Protein AF-S2E0H1-F1 (afdb_monomer_lite)

Secondary structure (DSSP, 8-state):
--------HHHHHHHHHHHHHHHHHHHHH-HHHHTTSHHHHHHHHHHHHHHHHHHHHHHHHHHHHHHHHHHHHHHHHHHHHHHHHHHHHGGGS--STTHHHHHHHHHHHHHHHHHHHHHH-HHHHHHHHHHHHHHHHHHHHHHHHHHHHHHHTTPPPHHHHHHHHHHHHHHHHHHHHHHHHHHHHHHHHHHH-

pLDDT: mean 85.18, std 14.43, range [31.84, 98.5]

InterPro domains:
  IPR010123 Poly(R)-hydroxyalkanoic acid synthase, class III, PhaE subunit [PF09712] (59-178)

Foldseek 3Di:
DDDDDPPDVVNVVVVVVVVVVVVVVCVVPPVVCQCVDDLNVLVVVLVVLLVVLVVVLVVLVVQLVVLVVVLVVLVVVLVVVLVVQLVVCLVVQDPDPCSVVSSVVSSCVSSVVSVVCSVPDPVNVVSVVSNVVSVVSSVVSVLSNVCSVCVSVVHHRPVRVVVVVVVVVVVVVVVVVVVVVVVVVVVVVVVVD

Sequence (193 aa):
MESQSSTNPTEYYKHLSLFWTDIIHLMSSKPQALTSLGPMRAFASNAKKISTELIQINESLLEFNKFVTEYYKQLSETWTDAQKKVNLKSPDVPHDVEQMESFKRIWIDIFDNDFTELFDSEKFGENYGKLVSKELELTKHWNNISNVILQSVNLPSKEEIDEVYKEMHSLKKRITKLEIELKKKKEIKTKEE

Structure (mmCIF, N/CA/C/O backbone):
data_AF-S2E0H1-F1
#
_entry.id   AF-S2E0H1-F1
#
loop_
_atom_site.group_PDB
_atom_site.id
_atom_site.type_symbol
_atom_site.label_atom_id
_atom_site.label_alt_id
_atom_site.label_comp_id
_atom_site.label_asym_id
_atom_site.label_entity_id
_atom_site.label_seq_id
_atom_site.pdbx_PDB_ins_code
_atom_site.Cartn_x
_atom_site.Cartn_y
_atom_site.Cartn_z
_atom_site.occupancy
_ato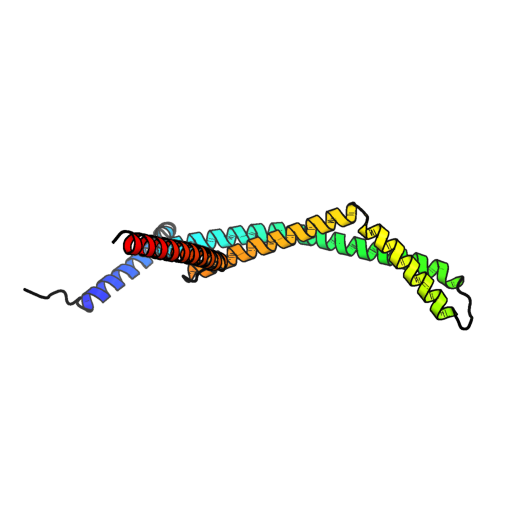m_site.B_iso_or_equiv
_atom_site.auth_seq_id
_atom_site.auth_comp_id
_atom_site.auth_asym_id
_atom_site.auth_atom_id
_atom_site.pdbx_PDB_model_num
ATOM 1 N N . MET A 1 1 ? -51.483 10.976 48.489 1.00 36.94 1 MET A N 1
ATOM 2 C CA . MET A 1 1 ? -50.199 10.498 47.935 1.00 36.94 1 MET A CA 1
ATOM 3 C C . MET A 1 1 ? -49.519 11.703 47.330 1.00 36.94 1 MET A C 1
ATOM 5 O O . MET A 1 1 ? -49.972 12.196 46.307 1.00 36.94 1 MET A O 1
ATOM 9 N N . GLU A 1 2 ? -48.559 12.257 48.063 1.00 31.84 2 GLU A N 1
ATOM 10 C CA . GLU A 1 2 ? -47.854 13.488 47.712 1.00 31.84 2 GLU A CA 1
ATOM 11 C C . GLU A 1 2 ? -46.936 13.262 46.512 1.00 31.84 2 GLU A C 1
ATOM 13 O O . GLU A 1 2 ? -46.077 12.384 46.511 1.00 31.84 2 GLU A O 1
ATOM 18 N N . SER A 1 3 ? -47.137 14.080 45.486 1.00 45.19 3 SER A N 1
ATOM 19 C CA . SER A 1 3 ? -46.212 14.290 44.385 1.00 45.19 3 SER A CA 1
ATOM 20 C C . SER A 1 3 ? -45.283 15.449 44.749 1.00 45.19 3 SER A C 1
ATOM 22 O O . SER A 1 3 ? -45.697 16.603 44.648 1.00 45.19 3 SER A O 1
ATOM 24 N N . GLN A 1 4 ? -44.040 15.183 45.152 1.00 41.66 4 GLN A N 1
ATOM 25 C CA . GLN A 1 4 ? -43.004 16.220 45.197 1.00 41.66 4 GLN A CA 1
ATOM 26 C C . GLN A 1 4 ? -41.617 15.643 44.893 1.00 41.66 4 GLN A C 1
ATOM 28 O O . GLN A 1 4 ? -41.045 14.920 45.698 1.00 41.66 4 GLN A O 1
ATOM 33 N N . SER A 1 5 ? -41.039 16.052 43.766 1.00 41.62 5 SER A N 1
ATOM 34 C CA . SER A 1 5 ? -39.759 16.767 43.802 1.00 41.62 5 SER A CA 1
ATOM 35 C C . SER A 1 5 ? -39.645 17.647 42.555 1.00 41.62 5 SER A C 1
ATOM 37 O O . SER A 1 5 ? -39.099 17.293 41.514 1.00 41.62 5 SER A O 1
ATOM 39 N N . SER A 1 6 ? -40.223 18.843 42.652 1.00 45.31 6 SER A N 1
ATOM 40 C CA . SER A 1 6 ? -39.854 19.954 41.782 1.00 45.31 6 SER A CA 1
ATOM 41 C C . SER A 1 6 ? -38.372 20.245 42.012 1.00 45.31 6 SER A C 1
ATOM 43 O O . SER A 1 6 ? -38.012 20.774 43.064 1.00 45.31 6 SER A O 1
ATOM 45 N N . THR A 1 7 ? -37.501 19.876 41.075 1.00 56.00 7 THR A N 1
ATOM 46 C CA . THR A 1 7 ? -36.086 20.252 41.140 1.00 56.00 7 THR A CA 1
ATOM 47 C C . THR A 1 7 ? -36.028 21.773 41.043 1.00 56.00 7 THR A C 1
ATOM 49 O O . THR A 1 7 ? -36.332 22.347 39.997 1.00 56.00 7 THR A O 1
ATOM 52 N N . ASN A 1 8 ? -35.749 22.440 42.162 1.00 70.44 8 ASN A N 1
ATOM 53 C CA . ASN A 1 8 ? -35.708 23.893 42.225 1.00 70.44 8 ASN A CA 1
ATOM 54 C C . ASN A 1 8 ? -34.623 24.367 41.238 1.00 70.44 8 ASN A C 1
ATOM 56 O O . ASN A 1 8 ? -33.474 23.944 41.375 1.00 70.44 8 ASN A O 1
ATOM 60 N N . PRO A 1 9 ? -34.933 25.214 40.237 1.00 66.75 9 PRO A N 1
ATOM 61 C CA . PRO A 1 9 ? -33.955 25.655 39.240 1.00 66.75 9 PRO A CA 1
ATOM 62 C C . PRO A 1 9 ? -32.682 26.216 39.884 1.00 66.75 9 PRO A C 1
ATOM 64 O O . PRO A 1 9 ? -31.573 25.976 39.417 1.00 66.75 9 PRO A O 1
ATOM 67 N N . THR A 1 10 ? -32.836 26.886 41.025 1.00 75.88 10 THR A N 1
ATOM 68 C CA . THR A 1 10 ? -31.746 27.424 41.848 1.00 75.88 10 THR A CA 1
ATOM 69 C C . THR A 1 10 ? -30.799 26.335 42.363 1.00 75.88 10 THR A C 1
ATOM 71 O O . THR A 1 10 ? -29.589 26.532 42.429 1.00 75.88 10 THR A O 1
ATOM 74 N N . GLU A 1 11 ? -31.338 25.170 42.709 1.00 76.19 11 GLU A N 1
ATOM 75 C CA . GLU A 1 11 ? -30.596 24.016 43.215 1.00 76.19 11 GLU A CA 1
ATOM 76 C C . GLU A 1 11 ? -29.831 23.314 42.084 1.00 76.19 11 GLU A C 1
ATOM 78 O O . GLU A 1 11 ? -28.664 22.965 42.254 1.00 76.19 11 GLU A O 1
ATOM 83 N N . TYR A 1 12 ? -30.426 23.237 40.888 1.00 72.62 12 TYR A N 1
ATOM 84 C CA . TYR A 1 12 ? -29.747 22.794 39.667 1.00 72.62 12 TYR A CA 1
ATOM 85 C C . TYR A 1 12 ? -28.561 23.703 39.303 1.00 72.62 12 TYR A C 1
ATOM 87 O O . TYR A 1 12 ? -27.449 23.214 39.099 1.00 72.62 12 TYR A O 1
ATOM 95 N N . TYR A 1 13 ? -28.755 25.028 39.292 1.00 74.31 13 TYR A N 1
ATOM 96 C CA . TYR A 1 13 ? -27.672 25.979 39.009 1.00 74.31 13 TYR A CA 1
ATOM 97 C C . TYR A 1 13 ? -26.571 25.952 40.071 1.00 74.31 13 TYR A C 1
ATOM 99 O O . TYR A 1 13 ? -25.397 26.090 39.733 1.00 74.31 13 TYR A O 1
ATOM 107 N N . LYS A 1 14 ? -26.928 25.725 41.340 1.00 81.19 14 LYS A N 1
ATOM 108 C CA . LYS A 1 14 ? -25.961 25.553 42.429 1.00 81.19 14 LYS A CA 1
ATOM 109 C C . LYS A 1 14 ? -25.140 24.273 42.263 1.00 81.19 14 LYS A C 1
ATOM 111 O O . LYS A 1 14 ? -23.928 24.304 42.441 1.00 81.19 14 LYS A O 1
ATOM 116 N N . HIS A 1 15 ? -25.764 23.160 41.886 1.00 76.75 15 HIS A N 1
ATOM 117 C CA . HIS A 1 15 ? -25.039 21.923 41.593 1.00 76.75 15 HIS A CA 1
ATOM 118 C C . HIS A 1 15 ? -24.118 22.063 40.379 1.00 76.75 15 HIS A C 1
ATOM 120 O O . HIS A 1 15 ? -22.973 21.619 40.427 1.00 76.75 15 HIS A O 1
ATOM 126 N N . LEU A 1 16 ? -24.588 22.716 39.316 1.00 68.06 16 LEU A N 1
ATOM 127 C CA . LEU A 1 16 ? -23.794 22.962 38.117 1.00 68.06 16 LEU A CA 1
ATOM 128 C C . LEU A 1 16 ? -22.601 23.886 38.408 1.00 68.06 16 LEU A C 1
ATOM 130 O O . LEU A 1 16 ? -21.497 23.623 37.936 1.00 68.06 16 LEU A O 1
ATOM 134 N N . SER A 1 17 ? -22.790 24.940 39.209 1.00 74.19 17 SER A N 1
ATOM 135 C CA . SER A 1 17 ? -21.704 25.857 39.571 1.00 74.19 17 SER A CA 1
ATOM 136 C C . SER A 1 17 ? -20.665 25.199 40.475 1.00 74.19 17 SER A C 1
ATOM 138 O O . SER A 1 17 ? -19.470 25.395 40.254 1.00 74.19 17 SER A O 1
ATOM 140 N N . LEU A 1 18 ? -21.092 24.375 41.437 1.00 80.88 18 LEU A N 1
ATOM 141 C CA . LEU A 1 18 ? -20.190 23.580 42.274 1.00 80.88 18 LEU A CA 1
ATOM 142 C C . LEU A 1 18 ? -19.393 22.586 41.429 1.00 80.88 18 LEU A C 1
ATOM 144 O O . LEU A 1 18 ? -18.173 22.553 41.530 1.00 80.88 18 LEU A O 1
ATOM 148 N N . PHE A 1 19 ? -20.051 21.876 40.510 1.00 79.44 19 PHE A N 1
ATOM 149 C CA . PHE A 1 19 ? -19.387 20.970 39.575 1.00 79.44 19 PHE A CA 1
ATOM 150 C C . PHE A 1 19 ? -18.298 21.676 38.747 1.00 79.44 19 PHE A C 1
ATOM 152 O O . PHE A 1 19 ? -17.167 21.198 38.681 1.00 79.44 19 PHE A O 1
ATOM 159 N N . TRP A 1 20 ? -18.596 22.834 38.147 1.00 65.56 20 TRP A N 1
ATOM 160 C CA . TRP A 1 20 ? -17.601 23.586 37.370 1.00 65.56 20 TRP A CA 1
ATOM 161 C C . TRP A 1 20 ? -16.487 24.176 38.238 1.00 65.56 20 TRP A C 1
ATOM 163 O O . TRP A 1 20 ? -15.333 24.204 37.812 1.00 65.56 20 TRP A O 1
ATOM 173 N N . THR A 1 21 ? -16.805 24.604 39.461 1.00 78.38 21 THR A N 1
ATOM 174 C CA . THR A 1 21 ? -15.812 25.106 40.422 1.00 78.38 21 THR A CA 1
ATOM 175 C C . THR A 1 21 ? -14.850 23.995 40.836 1.00 78.38 21 THR A C 1
ATOM 177 O O . THR A 1 21 ? -13.638 24.203 40.814 1.00 78.38 21 THR A O 1
ATOM 180 N N . ASP A 1 22 ? -15.362 22.796 41.116 1.00 73.81 22 ASP A N 1
ATOM 181 C CA . ASP A 1 22 ? -14.556 21.621 41.446 1.00 73.81 22 ASP A CA 1
ATOM 182 C C . ASP A 1 22 ? -13.685 21.187 40.260 1.00 73.81 22 ASP A C 1
ATOM 184 O O . ASP A 1 22 ? -12.515 20.862 40.446 1.00 73.81 22 ASP A O 1
ATOM 188 N N . ILE A 1 23 ? -14.201 21.253 39.026 1.00 70.75 23 ILE A N 1
ATOM 189 C CA . ILE A 1 23 ? -13.423 21.003 37.801 1.00 70.75 23 ILE A CA 1
ATOM 190 C C . ILE A 1 23 ? -12.276 22.015 37.654 1.00 70.75 23 ILE A C 1
ATOM 192 O O . ILE A 1 23 ? -11.144 21.612 37.384 1.00 70.75 23 ILE A O 1
ATOM 196 N N . ILE A 1 24 ? -12.530 23.313 37.858 1.00 69.12 24 ILE A N 1
ATOM 197 C CA . ILE A 1 24 ? -11.500 24.366 37.791 1.00 69.12 24 ILE A CA 1
ATOM 198 C C . ILE A 1 24 ? -10.451 24.169 38.890 1.00 69.12 24 ILE A C 1
ATOM 200 O O . ILE A 1 24 ? -9.249 24.264 38.630 1.00 69.12 24 ILE A O 1
ATOM 204 N N . HIS A 1 25 ? -10.889 23.839 40.105 1.00 70.81 25 HIS A N 1
ATOM 205 C CA . HIS A 1 25 ? -9.993 23.542 41.215 1.00 70.81 25 HIS A CA 1
ATOM 206 C C . HIS A 1 25 ? -9.156 22.284 40.937 1.00 70.81 25 HIS A C 1
ATOM 208 O O . HIS A 1 25 ? -7.965 22.243 41.247 1.00 70.81 25 HIS A O 1
ATOM 214 N N . LEU A 1 26 ? -9.732 21.254 40.315 1.00 66.00 26 LEU A N 1
ATOM 215 C CA . LEU A 1 26 ? -9.014 20.040 39.927 1.00 66.00 26 LEU A CA 1
ATOM 216 C C . LEU A 1 26 ? -8.002 20.318 38.800 1.00 66.00 26 LEU A C 1
ATOM 218 O O . LEU A 1 26 ? -6.890 19.792 38.855 1.00 66.00 26 LEU A O 1
ATOM 222 N N . MET A 1 27 ? -8.339 21.196 37.843 1.00 60.38 27 MET A N 1
ATOM 223 C CA . MET A 1 27 ? -7.430 21.678 36.786 1.00 60.38 27 MET A CA 1
ATOM 224 C C . MET A 1 27 ? -6.223 22.426 37.346 1.00 60.38 27 MET A C 1
ATOM 226 O O . MET A 1 27 ? -5.115 22.213 36.859 1.00 60.38 27 MET A O 1
ATOM 230 N N . SER A 1 28 ? -6.406 23.258 38.375 1.00 66.44 28 SER A N 1
ATOM 231 C CA . SER A 1 28 ? -5.300 24.029 38.956 1.00 66.44 28 SER A CA 1
ATOM 232 C C . SER A 1 28 ? -4.452 23.236 39.956 1.00 66.44 28 SER A C 1
ATOM 234 O O . SER A 1 28 ? -3.253 23.482 40.061 1.00 66.44 28 SER A O 1
ATOM 236 N N . SER 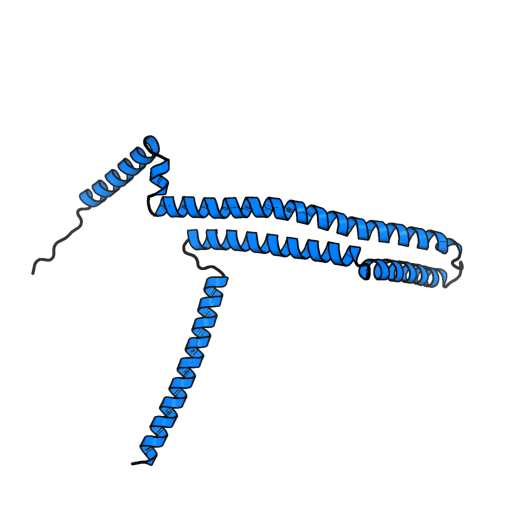A 1 29 ? -5.049 22.286 40.686 1.00 69.12 29 SER A N 1
ATOM 237 C CA . SER A 1 29 ? -4.388 21.638 41.831 1.00 69.12 29 SER A CA 1
ATOM 238 C C . SER A 1 29 ? -3.868 20.227 41.560 1.00 69.12 29 SER A C 1
ATOM 240 O O . SER A 1 29 ? -2.834 19.847 42.110 1.00 69.12 29 SER A O 1
ATOM 242 N N . LYS A 1 30 ? -4.564 19.428 40.739 1.00 64.12 30 LYS A N 1
ATOM 243 C CA . LYS A 1 30 ? -4.196 18.036 40.424 1.00 64.12 30 LYS A CA 1
ATOM 244 C C . LYS A 1 30 ? -4.599 17.684 38.989 1.00 64.12 30 LYS A C 1
ATOM 246 O O . LYS A 1 30 ? -5.497 16.859 38.793 1.00 64.12 30 LYS A O 1
ATOM 251 N N . PRO A 1 31 ? -3.924 18.248 37.974 1.00 61.16 31 PRO A N 1
ATOM 252 C CA . PRO A 1 31 ? -4.276 18.024 36.575 1.00 61.16 31 PRO A CA 1
ATOM 253 C C . PRO A 1 31 ? -4.283 16.536 36.175 1.00 61.16 31 PRO A C 1
ATOM 255 O O . PRO A 1 31 ? -5.074 16.132 35.326 1.00 61.16 31 PRO A O 1
ATOM 258 N N . GLN A 1 32 ? -3.493 15.679 36.837 1.00 61.50 32 GLN A N 1
ATOM 259 C CA . GLN A 1 32 ? -3.524 14.228 36.607 1.00 61.50 32 GLN A CA 1
ATOM 260 C C . GLN A 1 32 ? -4.827 13.563 37.094 1.00 61.50 32 GLN A C 1
ATOM 262 O O . GLN A 1 32 ? -5.265 12.579 36.500 1.00 61.50 32 GLN A O 1
ATOM 267 N N . ALA A 1 33 ? -5.484 14.092 38.132 1.00 61.88 33 ALA A N 1
ATOM 268 C CA . ALA A 1 33 ? -6.720 13.533 38.683 1.00 61.88 33 ALA A CA 1
ATOM 269 C C . ALA A 1 33 ? -7.942 13.772 37.777 1.00 61.88 33 ALA A C 1
ATOM 271 O O . ALA A 1 33 ? -8.902 13.008 37.845 1.00 61.88 33 ALA A O 1
ATOM 272 N N . LEU A 1 34 ? -7.904 14.753 36.868 1.00 55.50 34 LEU A N 1
ATOM 273 C CA . LEU A 1 34 ? -8.958 14.955 35.861 1.00 55.50 34 LEU A CA 1
ATOM 274 C C . LEU A 1 34 ? -9.117 13.755 34.935 1.00 55.50 34 LEU A C 1
ATOM 276 O O . LEU A 1 34 ? -10.236 13.408 34.577 1.00 55.50 34 LEU A O 1
ATOM 280 N N . THR A 1 35 ? -8.023 13.058 34.621 1.00 55.28 35 THR A N 1
ATOM 281 C CA . THR A 1 35 ? -8.060 11.829 33.810 1.00 55.28 35 THR A CA 1
ATOM 282 C C . THR A 1 35 ? -8.800 10.671 34.493 1.00 55.28 35 THR A C 1
ATOM 284 O O . THR A 1 35 ? -9.030 9.642 33.864 1.00 55.28 35 THR A O 1
ATOM 287 N N . SER A 1 36 ? -9.197 10.819 35.764 1.00 59.28 36 SER A N 1
ATOM 288 C CA . SER A 1 36 ? -9.993 9.831 36.501 1.00 59.28 36 SER A CA 1
ATOM 289 C C . SER A 1 36 ? -11.512 10.051 36.407 1.00 59.28 36 SER A C 1
ATOM 291 O O . SER A 1 36 ? -12.267 9.132 36.721 1.00 59.28 36 SER A O 1
ATOM 293 N N . LEU A 1 37 ? -11.970 11.215 35.921 1.00 60.53 37 LEU A N 1
ATOM 294 C CA . LEU A 1 37 ? -13.390 11.542 35.729 1.00 60.53 37 LEU A CA 1
ATOM 295 C C . LEU A 1 37 ? -13.893 11.029 34.372 1.00 60.53 37 LEU A C 1
ATOM 297 O O . LEU A 1 37 ? -13.212 11.207 33.369 1.00 60.53 37 LEU A O 1
ATOM 301 N N . GLY A 1 38 ? -15.092 10.435 34.318 1.00 69.38 38 GLY A N 1
ATOM 302 C CA . GLY A 1 38 ? -15.609 9.667 33.167 1.00 69.38 38 GLY A CA 1
ATOM 303 C C . GLY A 1 38 ? -15.311 10.246 31.768 1.00 69.38 38 GLY A C 1
ATOM 304 O O . GLY A 1 38 ? -14.591 9.599 31.005 1.00 69.38 38 GLY A O 1
ATOM 305 N N . PRO A 1 39 ? -15.783 11.462 31.429 1.00 70.12 39 PRO A N 1
ATOM 306 C CA . PRO A 1 39 ? -15.537 12.067 30.114 1.00 70.12 39 PRO A CA 1
ATOM 307 C C . PRO A 1 39 ? -14.055 12.360 29.832 1.00 70.12 39 PRO A C 1
ATOM 309 O O . PRO A 1 39 ? -13.555 12.083 28.744 1.00 70.12 39 PRO A O 1
ATOM 312 N N . MET A 1 40 ? -13.324 12.865 30.828 1.00 70.56 40 MET A N 1
ATOM 313 C CA . MET A 1 40 ? -11.900 13.193 30.698 1.00 70.56 40 MET A CA 1
ATOM 314 C C . MET A 1 40 ? -11.017 11.940 30.626 1.00 70.56 40 MET A C 1
ATOM 316 O O . MET A 1 40 ? -10.012 11.926 29.918 1.00 70.56 40 MET A O 1
ATOM 320 N N . ARG A 1 41 ? -11.419 10.853 31.294 1.00 74.69 41 ARG A N 1
ATOM 321 C CA . ARG A 1 41 ? -10.803 9.526 31.192 1.00 74.69 41 ARG A CA 1
ATOM 322 C C . ARG A 1 41 ? -10.969 8.942 29.794 1.00 74.69 41 ARG A C 1
ATOM 324 O O . ARG A 1 41 ? -10.000 8.430 29.234 1.00 74.69 41 ARG A O 1
ATOM 331 N N . ALA A 1 42 ? -12.177 9.023 29.233 1.00 74.38 42 ALA A N 1
ATOM 332 C CA . ALA A 1 42 ? -12.460 8.566 27.874 1.00 74.38 42 ALA A CA 1
ATOM 333 C C . ALA A 1 42 ? -11.652 9.369 26.843 1.00 74.38 42 ALA A C 1
ATOM 335 O O . ALA A 1 42 ? -10.976 8.777 26.002 1.00 74.38 42 ALA A O 1
ATOM 336 N N . PHE A 1 43 ? -11.629 10.699 26.974 1.00 74.50 43 PHE A N 1
ATOM 337 C CA . PHE A 1 43 ? -10.811 11.574 26.134 1.00 74.50 43 PHE A CA 1
ATOM 338 C C . PHE A 1 43 ? -9.320 11.214 26.203 1.00 74.50 43 PHE A C 1
ATOM 340 O O . PHE A 1 43 ? -8.701 10.961 25.171 1.00 74.50 43 PHE A O 1
ATOM 347 N N . ALA A 1 44 ? -8.749 11.110 27.409 1.00 74.94 44 ALA A N 1
ATOM 348 C CA . ALA A 1 44 ? -7.340 10.761 27.592 1.00 74.94 44 ALA A CA 1
ATOM 349 C C . ALA A 1 44 ? -7.005 9.369 27.030 1.00 74.94 44 ALA A C 1
ATOM 351 O O . ALA A 1 44 ? -5.964 9.180 26.398 1.00 74.94 44 ALA A O 1
ATOM 352 N N . SER A 1 45 ? -7.896 8.389 27.217 1.00 83.62 45 SER A N 1
ATOM 353 C CA . SER A 1 45 ? -7.711 7.048 26.664 1.00 83.62 45 SER A CA 1
ATOM 354 C C . SER A 1 45 ? -7.746 7.046 25.135 1.00 83.62 45 SER A C 1
ATOM 356 O O . SER A 1 45 ? -6.912 6.378 24.525 1.00 83.62 45 SER A O 1
ATOM 358 N N . ASN A 1 46 ? -8.677 7.774 24.517 1.00 83.50 46 ASN A N 1
ATOM 359 C CA . ASN A 1 46 ? -8.793 7.867 23.062 1.00 83.50 46 ASN A CA 1
ATOM 360 C C . ASN A 1 46 ? -7.605 8.616 22.454 1.00 83.50 46 ASN A C 1
ATOM 362 O O . ASN A 1 46 ? -7.013 8.134 21.492 1.00 83.50 46 ASN A O 1
ATOM 366 N N . ALA A 1 47 ? -7.181 9.723 23.069 1.00 80.06 47 ALA A N 1
ATOM 367 C CA . ALA A 1 47 ? -5.986 10.457 22.662 1.00 80.06 47 ALA A CA 1
ATOM 368 C C . ALA A 1 47 ? -4.730 9.571 22.707 1.00 80.06 47 ALA A C 1
ATOM 370 O O . ALA A 1 47 ? -3.942 9.565 21.762 1.00 80.06 47 ALA A O 1
ATOM 371 N N . LYS A 1 48 ? -4.570 8.751 23.758 1.00 85.50 48 LYS A N 1
ATOM 372 C CA . LYS A 1 48 ? -3.467 7.783 23.851 1.00 85.50 48 LYS A CA 1
ATOM 373 C C . LYS A 1 48 ? -3.518 6.732 22.737 1.00 85.50 48 LYS A C 1
ATOM 375 O O . LYS A 1 48 ? -2.476 6.421 22.161 1.00 85.50 48 LYS A O 1
ATOM 380 N N . LYS A 1 49 ? -4.701 6.182 22.435 1.00 89.75 49 LYS A N 1
ATOM 381 C CA . LYS A 1 49 ? -4.882 5.212 21.339 1.00 89.75 49 LYS A CA 1
ATOM 382 C C . LYS A 1 49 ? -4.493 5.831 19.997 1.00 89.75 49 LYS A C 1
ATOM 384 O O . LYS A 1 49 ? -3.621 5.293 19.330 1.00 89.75 49 LYS A O 1
ATOM 389 N N . ILE A 1 50 ? -5.051 6.998 19.665 1.00 85.69 50 ILE A N 1
ATOM 390 C CA . ILE A 1 50 ? -4.730 7.726 18.428 1.00 85.69 50 ILE A CA 1
ATOM 391 C C . ILE A 1 50 ? -3.233 8.030 18.351 1.00 85.69 50 ILE A C 1
ATOM 393 O O . ILE A 1 50 ? -2.615 7.789 17.324 1.00 85.69 50 ILE A O 1
ATOM 397 N N . SER A 1 51 ? -2.621 8.508 19.437 1.00 84.62 51 SER A N 1
ATOM 398 C CA . SER A 1 51 ? -1.185 8.801 19.449 1.00 84.62 51 SER A CA 1
ATOM 399 C C . SER A 1 51 ? -0.338 7.553 19.200 1.00 84.62 51 SER A C 1
ATOM 401 O O . SER A 1 51 ? 0.668 7.640 18.505 1.00 84.62 51 SER A O 1
ATOM 403 N N . THR A 1 52 ? -0.747 6.404 19.738 1.00 92.56 52 THR A N 1
ATOM 404 C CA . THR A 1 52 ? -0.049 5.129 19.530 1.00 92.56 52 THR A CA 1
ATOM 405 C C . THR A 1 52 ? -0.166 4.681 18.073 1.00 92.56 52 THR A C 1
ATOM 407 O O . THR A 1 52 ? 0.840 4.330 17.467 1.00 92.56 52 THR A O 1
ATOM 410 N N . GLU A 1 53 ? -1.364 4.766 17.488 1.00 93.12 53 GLU A N 1
ATOM 411 C CA . GLU A 1 53 ? -1.589 4.488 16.063 1.00 93.12 53 GLU A CA 1
ATOM 412 C C . GLU A 1 53 ? -0.770 5.432 15.167 1.00 93.12 53 GLU A C 1
ATOM 414 O O . GLU A 1 53 ? -0.148 4.986 14.212 1.00 93.12 53 GLU A O 1
ATOM 419 N N . LEU A 1 54 ? -0.673 6.724 15.502 1.00 86.81 54 LEU A N 1
ATOM 420 C CA . LEU A 1 54 ? 0.150 7.685 14.754 1.00 86.81 54 LEU A CA 1
ATOM 421 C C . LEU A 1 54 ? 1.649 7.362 14.809 1.00 86.81 54 LEU A C 1
ATOM 423 O O . LEU A 1 54 ? 2.355 7.572 13.823 1.00 86.81 54 LEU A O 1
ATOM 427 N N . ILE A 1 55 ? 2.153 6.860 15.939 1.00 89.69 55 ILE A N 1
ATOM 428 C CA . ILE A 1 55 ? 3.546 6.399 16.043 1.00 89.69 55 ILE A CA 1
ATOM 429 C C . ILE A 1 55 ? 3.763 5.202 15.108 1.00 89.69 55 ILE A C 1
ATOM 431 O O . ILE A 1 55 ? 4.695 5.218 14.307 1.00 89.69 55 ILE A O 1
ATOM 435 N N . GLN A 1 56 ? 2.861 4.218 15.142 1.00 92.50 56 GLN A N 1
ATOM 436 C CA . GLN A 1 56 ? 2.928 3.031 14.281 1.00 92.50 56 GLN A CA 1
ATOM 437 C C . GLN A 1 56 ? 2.792 3.370 12.786 1.00 92.50 56 GLN A C 1
ATOM 439 O O . GLN A 1 56 ? 3.489 2.793 11.950 1.00 92.50 56 GLN A O 1
ATOM 444 N N . ILE A 1 57 ? 1.955 4.354 12.438 1.00 93.56 57 ILE A N 1
ATOM 445 C CA . ILE A 1 57 ? 1.845 4.880 11.070 1.00 93.56 57 ILE A CA 1
ATOM 446 C C . ILE A 1 57 ? 3.173 5.473 10.616 1.00 93.56 57 ILE A C 1
ATOM 448 O O . ILE A 1 57 ? 3.589 5.202 9.497 1.00 93.56 57 ILE A O 1
ATOM 452 N N . ASN A 1 58 ? 3.851 6.262 11.454 1.00 88.88 58 ASN A N 1
ATOM 453 C CA . ASN A 1 58 ? 5.145 6.834 11.081 1.00 88.88 58 ASN A CA 1
ATOM 454 C C . ASN A 1 58 ? 6.188 5.742 10.805 1.00 88.88 58 ASN A C 1
ATOM 456 O O . ASN A 1 58 ? 6.883 5.814 9.794 1.00 88.88 58 ASN A O 1
ATOM 460 N N . GLU A 1 59 ? 6.269 4.719 11.658 1.00 89.06 59 GLU A N 1
ATOM 461 C CA . GLU A 1 59 ? 7.164 3.570 11.452 1.00 89.06 59 GLU A CA 1
ATOM 462 C C . GLU A 1 59 ? 6.840 2.837 10.140 1.00 89.06 59 GLU A C 1
ATOM 464 O O . GLU A 1 59 ? 7.713 2.655 9.287 1.00 89.06 59 GLU A O 1
ATOM 469 N N . SER A 1 60 ? 5.565 2.510 9.923 1.00 92.38 60 SER A N 1
ATOM 470 C CA . SER A 1 60 ? 5.094 1.827 8.711 1.00 92.38 60 SER A CA 1
ATOM 471 C C . SER A 1 60 ? 5.305 2.665 7.447 1.00 92.38 60 SER A C 1
ATOM 473 O O . SER A 1 60 ? 5.621 2.124 6.389 1.00 92.38 60 SER A O 1
ATOM 475 N N . LEU A 1 61 ? 5.178 3.991 7.543 1.00 92.44 61 LEU A N 1
ATOM 476 C CA . LEU A 1 61 ? 5.367 4.917 6.429 1.00 92.44 61 LEU A CA 1
ATOM 477 C C . LEU A 1 61 ? 6.837 4.999 6.004 1.00 92.44 61 LEU A C 1
ATOM 479 O O . LEU A 1 61 ? 7.124 5.108 4.812 1.00 92.44 61 LEU A O 1
ATOM 483 N N . LEU A 1 62 ? 7.781 4.928 6.946 1.00 93.69 62 LEU A N 1
ATOM 484 C CA . LEU A 1 62 ? 9.210 4.872 6.622 1.00 93.69 62 LEU A CA 1
ATOM 485 C C . LEU A 1 62 ? 9.548 3.605 5.829 1.00 93.69 62 LEU A C 1
ATOM 487 O O . LEU A 1 62 ? 10.232 3.674 4.806 1.00 93.69 62 LEU A O 1
ATOM 491 N N . GLU A 1 63 ? 9.037 2.455 6.265 1.00 94.25 63 GLU A N 1
ATOM 492 C CA . GLU A 1 63 ? 9.234 1.185 5.562 1.00 94.25 63 GLU A CA 1
ATOM 493 C C . GLU A 1 63 ? 8.520 1.157 4.206 1.00 94.25 63 GLU A C 1
ATOM 495 O O . GLU A 1 63 ? 9.118 0.751 3.209 1.00 94.25 63 GLU A O 1
ATOM 500 N N . PHE A 1 64 ? 7.287 1.663 4.132 1.00 97.06 64 PHE A N 1
ATOM 501 C CA . PHE A 1 64 ? 6.561 1.838 2.874 1.00 97.06 64 PHE A CA 1
ATOM 502 C C . PHE A 1 64 ? 7.370 2.681 1.879 1.00 97.06 64 PHE A C 1
ATOM 504 O O . PHE A 1 64 ? 7.585 2.259 0.743 1.00 97.06 64 PHE A O 1
ATOM 511 N N . ASN A 1 65 ? 7.897 3.831 2.318 1.00 94.88 65 ASN A N 1
ATOM 512 C CA . ASN A 1 65 ? 8.721 4.706 1.481 1.00 94.88 65 ASN A CA 1
ATOM 513 C C . ASN A 1 65 ? 9.991 4.009 0.977 1.00 94.88 65 ASN A C 1
ATOM 515 O O . ASN A 1 65 ? 10.405 4.212 -0.165 1.00 94.88 65 ASN A O 1
ATOM 519 N N . LYS A 1 66 ? 10.605 3.155 1.799 1.00 97.56 66 LYS A N 1
ATOM 520 C CA . LYS A 1 66 ? 11.747 2.341 1.378 1.00 97.56 66 LYS A CA 1
ATOM 521 C C . LYS A 1 66 ? 11.360 1.375 0.252 1.00 97.56 66 LYS A C 1
ATOM 523 O O . LYS A 1 66 ? 12.035 1.353 -0.776 1.00 97.56 66 LYS A O 1
ATOM 528 N N . PHE A 1 67 ? 10.290 0.598 0.424 1.00 98.06 67 PHE A N 1
ATOM 529 C CA . PHE A 1 67 ? 9.891 -0.415 -0.561 1.00 98.06 67 PHE A CA 1
ATOM 530 C C . PHE A 1 67 ? 9.342 0.197 -1.855 1.00 98.06 67 PHE A C 1
ATOM 532 O O . PHE A 1 67 ? 9.654 -0.294 -2.939 1.00 98.06 67 PHE A O 1
ATOM 539 N N . VAL A 1 68 ? 8.600 1.309 -1.773 1.00 97.75 68 VAL A N 1
ATOM 540 C CA . VAL A 1 68 ? 8.105 2.015 -2.967 1.00 97.75 68 VAL A CA 1
ATOM 541 C C . VAL A 1 68 ? 9.255 2.650 -3.752 1.00 97.75 68 VAL A C 1
ATOM 543 O O . VAL A 1 68 ? 9.247 2.633 -4.981 1.00 97.75 68 VAL A O 1
ATOM 546 N N . THR A 1 69 ? 10.287 3.146 -3.062 1.00 98.06 69 THR A N 1
ATOM 547 C CA . THR A 1 69 ? 11.492 3.672 -3.717 1.00 98.06 69 THR A CA 1
ATOM 548 C C . THR A 1 69 ? 12.239 2.565 -4.456 1.00 98.06 69 THR A C 1
ATOM 550 O O . THR A 1 69 ? 12.586 2.748 -5.620 1.00 98.06 69 THR A O 1
ATOM 553 N N . GLU A 1 70 ? 12.455 1.404 -3.825 1.00 98.19 70 GLU A N 1
ATOM 554 C CA . GLU A 1 70 ? 13.099 0.264 -4.496 1.00 98.19 70 GLU A CA 1
ATOM 555 C C . GLU A 1 70 ? 12.239 -0.265 -5.657 1.00 98.19 70 GLU A C 1
ATOM 557 O O . GLU A 1 70 ? 12.784 -0.598 -6.704 1.00 98.19 70 GLU A O 1
ATOM 562 N N . TYR A 1 71 ? 10.907 -0.254 -5.530 1.00 98.38 71 TYR A N 1
ATOM 563 C CA . TYR A 1 71 ? 9.984 -0.648 -6.601 1.00 98.38 71 TYR A CA 1
ATOM 564 C C . TYR A 1 71 ? 10.158 0.235 -7.843 1.00 98.38 71 TYR A C 1
ATOM 566 O O . TYR A 1 71 ? 10.389 -0.268 -8.942 1.00 98.38 71 TYR A O 1
ATOM 574 N N . TYR A 1 72 ? 10.122 1.561 -7.678 1.00 98.31 72 TYR A N 1
ATOM 575 C CA . TYR A 1 72 ? 10.333 2.481 -8.799 1.00 98.31 72 TYR A CA 1
ATOM 576 C C . TYR A 1 72 ? 11.757 2.433 -9.343 1.00 98.31 72 TYR A C 1
ATOM 578 O O . TYR A 1 72 ? 11.956 2.593 -10.548 1.00 98.31 72 TYR A O 1
ATOM 586 N N . LYS A 1 73 ? 12.748 2.197 -8.480 1.00 98.25 73 LYS A N 1
ATOM 587 C CA . LYS A 1 73 ? 14.132 2.010 -8.907 1.00 98.25 73 LYS A CA 1
ATOM 588 C C . LYS A 1 73 ? 14.262 0.793 -9.823 1.00 98.25 73 LYS A C 1
ATOM 590 O O . LYS A 1 73 ? 14.809 0.942 -10.908 1.00 98.25 73 LYS A O 1
ATOM 595 N N . GLN A 1 74 ? 13.707 -0.355 -9.434 1.00 98.25 74 GLN A N 1
ATOM 596 C CA . GLN A 1 74 ? 13.711 -1.575 -10.244 1.00 98.25 74 GLN A CA 1
ATOM 597 C C . GLN A 1 74 ? 13.074 -1.341 -11.622 1.00 98.25 74 GLN A C 1
ATOM 599 O O . GLN A 1 74 ? 13.684 -1.654 -12.639 1.00 98.25 74 GLN A O 1
ATOM 604 N N . LEU A 1 75 ? 11.899 -0.700 -11.671 1.00 98.31 75 LEU A N 1
ATOM 605 C CA . LEU A 1 75 ? 11.240 -0.359 -12.939 1.00 98.31 75 LEU A CA 1
ATOM 606 C C . LEU A 1 75 ? 12.082 0.586 -13.809 1.00 98.31 75 LEU A C 1
ATOM 608 O O . LEU A 1 75 ? 12.158 0.413 -15.023 1.00 98.31 75 LEU A O 1
ATOM 612 N N . SER A 1 76 ? 12.703 1.595 -13.195 1.00 98.50 76 SER A N 1
ATOM 613 C CA . SER A 1 76 ? 13.521 2.590 -13.893 1.00 98.50 76 SER A CA 1
ATOM 614 C C . SER A 1 76 ? 14.816 1.992 -14.451 1.00 98.50 76 SER A C 1
ATOM 616 O O . SER A 1 76 ? 15.213 2.306 -15.577 1.00 98.50 76 SER A O 1
ATOM 618 N N . GLU A 1 77 ? 15.464 1.107 -13.692 1.00 98.31 77 GLU A N 1
ATOM 619 C CA . GLU A 1 77 ? 16.654 0.373 -14.127 1.00 98.31 77 GLU A CA 1
ATOM 620 C C . GLU A 1 77 ? 16.318 -0.533 -15.320 1.00 98.31 77 GLU A C 1
ATOM 622 O O . GLU A 1 77 ? 16.951 -0.402 -16.369 1.00 98.31 77 GLU A O 1
ATOM 627 N N . THR A 1 78 ? 15.253 -1.338 -15.225 1.00 98.38 78 THR A N 1
ATOM 628 C CA . THR A 1 78 ? 14.784 -2.189 -16.333 1.00 98.38 78 THR A CA 1
ATOM 629 C C . THR A 1 78 ? 14.405 -1.372 -17.565 1.00 98.38 78 THR A C 1
ATOM 631 O O . THR A 1 78 ? 14.831 -1.698 -18.670 1.00 98.38 78 THR A O 1
ATOM 634 N N . TRP A 1 79 ? 13.677 -0.262 -17.398 1.00 98.12 79 TRP A N 1
ATOM 635 C CA . TRP A 1 79 ? 13.365 0.651 -18.502 1.00 98.12 79 TRP A CA 1
ATOM 636 C C . TRP A 1 79 ? 14.633 1.175 -19.183 1.00 98.12 79 TRP A C 1
ATOM 638 O O . TRP A 1 79 ? 14.737 1.193 -20.411 1.00 98.12 79 TRP A O 1
ATOM 648 N N . THR A 1 80 ? 15.609 1.607 -18.385 1.00 98.44 80 THR A N 1
ATOM 649 C CA . THR A 1 80 ? 16.870 2.162 -18.882 1.00 98.44 80 THR A CA 1
ATOM 650 C C . THR A 1 80 ? 17.660 1.119 -19.666 1.00 98.44 80 THR A C 1
ATOM 652 O O . THR A 1 80 ? 18.202 1.430 -20.730 1.00 98.44 80 THR A O 1
ATOM 655 N N . ASP A 1 81 ? 17.721 -0.116 -19.179 1.00 98.12 81 ASP A N 1
ATOM 656 C CA . ASP A 1 81 ? 18.462 -1.190 -19.834 1.00 98.12 81 ASP A CA 1
ATOM 657 C C . ASP A 1 81 ? 17.755 -1.704 -21.096 1.00 98.12 81 ASP A C 1
ATOM 659 O O . ASP A 1 81 ? 18.411 -1.857 -22.134 1.00 98.12 81 ASP A O 1
ATOM 663 N N . ALA A 1 82 ? 16.426 -1.827 -21.077 1.00 98.06 82 ALA A N 1
ATOM 664 C CA . ALA A 1 82 ? 15.623 -2.116 -22.264 1.00 98.06 82 ALA A CA 1
ATOM 665 C C . ALA A 1 82 ? 15.812 -1.032 -23.341 1.00 98.06 82 ALA A C 1
ATOM 667 O O . ALA A 1 82 ? 16.093 -1.331 -24.504 1.00 98.06 82 ALA A O 1
ATOM 668 N N . GLN A 1 83 ? 15.768 0.249 -22.960 1.00 97.19 83 GLN A N 1
ATOM 669 C CA . GLN A 1 83 ? 15.993 1.355 -23.890 1.00 97.19 83 GLN A CA 1
ATOM 670 C C . GLN A 1 83 ? 17.403 1.325 -24.500 1.00 97.19 83 GLN A C 1
ATOM 672 O O . GLN A 1 83 ? 17.560 1.585 -25.696 1.00 97.19 83 GLN A O 1
ATOM 677 N N . LYS A 1 84 ? 18.440 0.985 -23.719 1.00 97.50 84 LYS A N 1
ATOM 678 C CA . LYS A 1 84 ? 19.800 0.794 -24.257 1.00 97.50 84 LYS A CA 1
ATOM 679 C C . LYS A 1 84 ? 19.827 -0.329 -25.294 1.00 97.50 84 LYS A C 1
ATOM 681 O O . LYS A 1 84 ? 20.398 -0.134 -26.364 1.00 97.50 84 LYS A O 1
ATOM 686 N N . LYS A 1 85 ? 19.190 -1.473 -25.014 1.00 97.06 85 LYS A N 1
ATOM 687 C CA . LYS A 1 85 ? 19.093 -2.604 -25.955 1.00 97.06 85 LYS A CA 1
ATOM 688 C C . LYS A 1 85 ? 18.382 -2.202 -27.252 1.00 97.06 85 LYS A C 1
ATOM 690 O O . LYS A 1 85 ? 18.865 -2.542 -28.331 1.00 97.06 85 LYS A O 1
ATOM 695 N N . VAL A 1 86 ? 17.294 -1.430 -27.169 1.00 95.56 86 VAL A N 1
ATOM 696 C CA . VAL A 1 86 ? 16.602 -0.888 -28.354 1.00 95.56 86 VAL A CA 1
ATOM 697 C C . VAL A 1 86 ? 17.532 0.014 -29.156 1.00 95.56 86 VAL A C 1
ATOM 699 O O . VAL A 1 86 ? 17.655 -0.156 -30.366 1.00 95.56 86 VAL A O 1
ATOM 702 N N . ASN A 1 87 ? 18.227 0.944 -28.498 1.00 94.00 87 ASN A N 1
ATOM 703 C CA . ASN A 1 87 ? 19.138 1.869 -29.172 1.00 94.00 87 ASN A CA 1
ATOM 704 C C . ASN A 1 87 ? 20.292 1.144 -29.878 1.00 94.00 87 ASN A C 1
ATOM 706 O O . ASN A 1 87 ? 20.734 1.605 -30.925 1.00 94.00 87 ASN A O 1
ATOM 710 N N . LEU A 1 88 ? 20.756 0.013 -29.335 1.00 94.38 88 LEU A N 1
ATOM 711 C CA . LEU A 1 88 ? 21.785 -0.819 -29.961 1.00 94.38 88 LEU A CA 1
ATOM 712 C C . LEU A 1 88 ? 21.280 -1.559 -31.206 1.00 94.38 88 LEU A C 1
ATOM 714 O O . LEU A 1 88 ? 22.051 -1.708 -32.144 1.00 94.38 88 LEU A O 1
ATOM 718 N N . LYS A 1 89 ? 20.011 -1.993 -31.234 1.00 90.50 89 LYS A N 1
ATOM 719 C CA . LYS A 1 89 ? 19.408 -2.680 -32.396 1.00 90.50 89 LYS A CA 1
ATOM 720 C C . LYS A 1 89 ? 18.797 -1.736 -33.434 1.00 90.50 89 LYS A C 1
ATOM 722 O O . LYS A 1 89 ? 18.573 -2.139 -34.568 1.00 90.50 89 LYS A O 1
ATOM 727 N N . SER A 1 90 ? 18.513 -0.490 -33.060 1.00 85.19 90 SER A N 1
ATOM 728 C CA . SER A 1 90 ? 17.904 0.520 -33.937 1.00 85.19 90 SER A CA 1
ATOM 729 C C . SER A 1 90 ? 18.647 0.724 -35.275 1.00 85.19 90 SER A C 1
ATOM 731 O O . SER A 1 90 ? 17.977 0.799 -36.306 1.00 85.19 90 SER A O 1
ATOM 733 N N . PRO A 1 91 ? 19.999 0.748 -35.325 1.00 87.00 91 PRO A N 1
ATOM 734 C CA . PRO A 1 91 ? 20.736 0.890 -36.584 1.00 87.00 91 PRO A CA 1
ATOM 735 C C . PRO A 1 91 ? 20.580 -0.294 -37.546 1.00 87.00 91 PRO A C 1
ATOM 737 O O . PRO A 1 91 ? 20.741 -0.109 -38.750 1.00 87.00 91 PRO A O 1
ATOM 740 N N . ASP A 1 92 ? 20.257 -1.486 -37.034 1.00 84.81 92 ASP A N 1
ATOM 741 C CA . ASP A 1 92 ? 20.111 -2.708 -37.833 1.00 84.81 92 ASP A CA 1
ATOM 742 C C . ASP A 1 92 ? 18.732 -2.806 -38.511 1.00 84.81 92 ASP A C 1
ATOM 744 O O . ASP A 1 92 ? 18.485 -3.724 -39.296 1.00 84.81 92 ASP A O 1
ATOM 748 N N . VAL A 1 93 ? 17.815 -1.874 -38.219 1.00 85.62 93 VAL A N 1
ATOM 749 C CA . VAL A 1 93 ? 16.473 -1.861 -38.809 1.00 85.62 93 VAL A CA 1
ATOM 750 C C . VAL A 1 93 ? 16.550 -1.424 -40.279 1.00 85.62 93 VAL A C 1
ATOM 752 O O . VAL A 1 93 ? 17.056 -0.331 -40.569 1.00 85.62 93 VAL A O 1
ATOM 755 N N . PRO A 1 94 ? 16.022 -2.229 -41.223 1.00 83.88 94 PRO A N 1
ATOM 756 C CA . PRO A 1 94 ? 15.948 -1.850 -42.628 1.00 83.88 94 PRO A CA 1
ATOM 757 C C . PRO A 1 94 ? 15.223 -0.515 -42.815 1.00 83.88 94 PRO A C 1
ATOM 759 O O . PRO A 1 94 ? 14.177 -0.267 -42.219 1.00 83.88 94 PRO A O 1
ATOM 762 N N . HIS A 1 95 ? 15.789 0.356 -43.646 1.00 80.88 95 HIS A N 1
ATOM 763 C CA . HIS A 1 95 ? 15.202 1.655 -43.980 1.00 80.88 95 HIS A CA 1
ATOM 764 C C . HIS A 1 95 ? 14.315 1.523 -45.223 1.00 80.88 95 HIS A C 1
ATOM 766 O O . HIS A 1 95 ? 14.622 2.056 -46.290 1.00 80.88 95 HIS A O 1
ATOM 772 N N . ASP A 1 96 ? 13.243 0.747 -45.090 1.00 87.00 96 ASP A N 1
ATOM 773 C CA . ASP A 1 96 ? 12.254 0.492 -46.133 1.00 87.00 96 ASP A CA 1
ATOM 774 C C . ASP A 1 96 ? 10.835 0.887 -45.680 1.00 87.00 96 ASP A C 1
ATOM 776 O O . ASP A 1 96 ? 10.635 1.530 -44.648 1.00 87.00 96 ASP A O 1
ATOM 780 N N . VAL A 1 97 ? 9.826 0.534 -46.480 1.00 81.69 97 VAL A N 1
ATOM 781 C CA . VAL A 1 97 ? 8.413 0.833 -46.189 1.00 81.69 97 VAL A CA 1
ATOM 782 C C . VAL A 1 97 ? 7.912 0.170 -44.897 1.00 81.69 97 VAL A C 1
ATOM 784 O O . VAL A 1 97 ? 6.943 0.653 -44.314 1.00 81.69 97 VAL A O 1
ATOM 787 N N . GLU A 1 98 ? 8.575 -0.890 -44.425 1.00 85.25 98 GLU A N 1
ATOM 788 C CA . GLU A 1 98 ? 8.237 -1.639 -43.210 1.00 85.25 98 GLU A CA 1
ATOM 789 C C . GLU A 1 98 ? 9.100 -1.236 -41.999 1.00 85.25 98 GLU A C 1
ATOM 791 O O . GLU A 1 98 ? 8.945 -1.801 -40.911 1.00 85.25 98 GLU A O 1
ATOM 796 N N . GLN A 1 99 ? 9.972 -0.227 -42.136 1.00 86.25 99 GLN A N 1
ATOM 797 C CA . GLN A 1 99 ? 10.885 0.234 -41.083 1.00 86.25 99 GLN A CA 1
ATOM 798 C C . GLN A 1 99 ? 10.175 0.463 -39.740 1.00 86.25 99 GLN A C 1
ATOM 800 O O . GLN A 1 99 ? 10.654 0.033 -38.689 1.00 86.25 99 GLN A O 1
ATOM 805 N N . MET A 1 100 ? 9.016 1.128 -39.764 1.00 87.12 100 MET A N 1
ATOM 806 C CA . MET A 1 100 ? 8.257 1.452 -38.554 1.00 87.12 100 MET A CA 1
ATOM 807 C C . MET A 1 100 ? 7.713 0.198 -37.857 1.00 87.12 100 MET A C 1
ATOM 809 O O . MET A 1 100 ? 7.761 0.097 -36.630 1.00 87.12 100 MET A O 1
ATOM 813 N N . GLU A 1 101 ? 7.210 -0.774 -38.621 1.00 90.69 101 GLU A N 1
ATOM 814 C CA . GLU A 1 101 ? 6.701 -2.029 -38.059 1.00 90.69 101 GLU A CA 1
ATOM 815 C C . GLU A 1 101 ? 7.835 -2.896 -37.513 1.00 90.69 101 GLU A C 1
ATOM 817 O O . GLU A 1 101 ? 7.714 -3.454 -36.421 1.00 90.69 101 GLU A O 1
ATOM 822 N N . SER A 1 102 ? 8.956 -2.951 -38.232 1.00 89.62 102 SER A N 1
ATOM 823 C CA . SER A 1 102 ? 10.162 -3.671 -37.820 1.00 89.62 102 SER A CA 1
ATOM 824 C C . SER A 1 102 ? 10.751 -3.094 -36.532 1.00 89.62 102 SER A C 1
ATOM 826 O O . SER A 1 102 ? 11.026 -3.836 -35.587 1.00 89.62 102 SER A O 1
ATOM 828 N N . PHE A 1 103 ? 10.858 -1.765 -36.437 1.00 92.25 103 PHE A N 1
ATOM 829 C CA . PHE A 1 103 ? 11.291 -1.089 -35.214 1.00 92.25 103 PHE A CA 1
ATOM 830 C C . PHE A 1 103 ? 10.331 -1.347 -34.046 1.00 92.25 103 PHE A C 1
ATOM 832 O O . PHE A 1 103 ? 10.774 -1.678 -32.947 1.00 92.25 103 PHE A O 1
ATOM 839 N N . LYS A 1 104 ? 9.013 -1.250 -34.277 1.00 93.19 104 LYS A N 1
ATOM 840 C CA . LYS A 1 104 ? 8.002 -1.511 -33.243 1.00 93.19 104 LYS A CA 1
ATOM 841 C C . LYS A 1 104 ? 8.107 -2.932 -32.689 1.00 93.19 104 LYS A C 1
ATOM 843 O O . LYS A 1 104 ? 8.008 -3.092 -31.478 1.00 93.19 104 LYS A O 1
ATOM 848 N N . ARG A 1 105 ? 8.308 -3.945 -33.540 1.00 93.75 105 ARG A N 1
ATOM 849 C CA . ARG A 1 105 ? 8.496 -5.339 -33.095 1.00 93.75 105 ARG A CA 1
ATOM 850 C C . ARG A 1 105 ? 9.714 -5.465 -32.191 1.00 93.75 105 ARG A C 1
ATOM 852 O O . ARG A 1 105 ? 9.580 -5.956 -31.084 1.00 93.75 105 ARG A O 1
ATOM 859 N N . ILE A 1 106 ? 10.857 -4.922 -32.607 1.00 93.94 106 ILE A N 1
ATOM 860 C CA . ILE A 1 106 ? 12.084 -4.938 -31.797 1.00 93.94 106 ILE A CA 1
ATOM 861 C C . ILE A 1 106 ? 11.876 -4.235 -30.452 1.00 93.94 106 ILE A C 1
ATOM 863 O O . ILE A 1 106 ? 12.326 -4.737 -29.424 1.00 93.94 106 ILE A O 1
ATOM 867 N N . TRP A 1 107 ? 11.204 -3.082 -30.453 1.00 95.31 107 TRP A N 1
ATOM 868 C CA . TRP A 1 107 ? 10.895 -2.346 -29.231 1.00 95.31 107 TRP A CA 1
ATOM 869 C C . TRP A 1 107 ? 10.006 -3.170 -28.294 1.00 95.31 107 TRP A C 1
ATOM 871 O O . TRP A 1 107 ? 10.373 -3.359 -27.139 1.00 95.31 107 TRP A O 1
ATOM 881 N N . ILE A 1 108 ? 8.893 -3.716 -28.797 1.00 96.88 108 ILE A N 1
ATOM 882 C CA . ILE A 1 108 ? 7.992 -4.567 -28.008 1.00 96.88 108 ILE A CA 1
ATOM 883 C C . ILE A 1 108 ? 8.741 -5.791 -27.484 1.00 96.88 108 ILE A C 1
ATOM 885 O O . ILE A 1 108 ? 8.712 -6.017 -26.285 1.00 96.88 108 ILE A O 1
ATOM 889 N N . ASP A 1 109 ? 9.452 -6.526 -28.337 1.00 97.25 10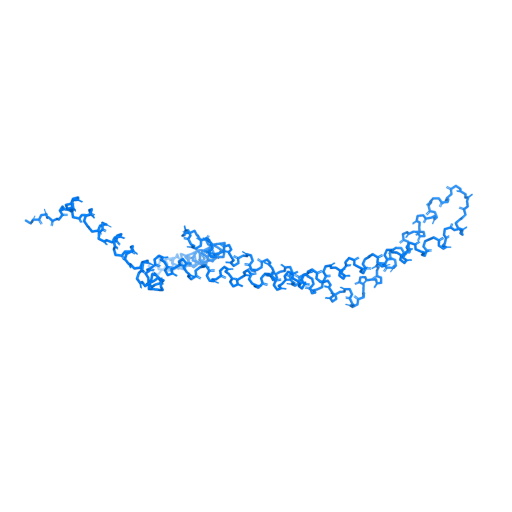9 ASP A N 1
ATOM 890 C CA . ASP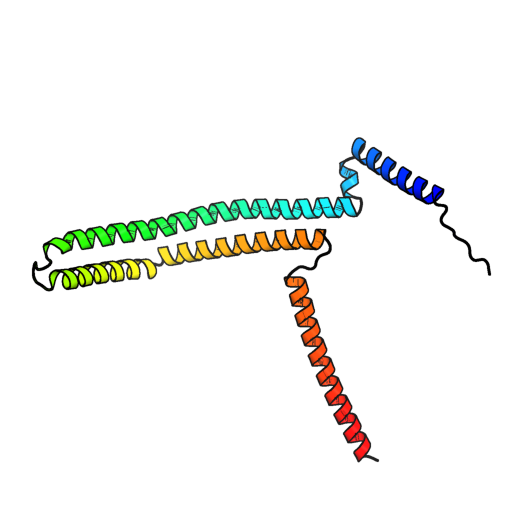 A 1 109 ? 10.138 -7.761 -27.951 1.00 97.25 109 ASP A CA 1
ATOM 891 C C . ASP A 1 109 ? 11.174 -7.511 -26.848 1.00 97.25 109 ASP A C 1
ATOM 893 O O . ASP A 1 109 ? 11.298 -8.301 -25.918 1.00 97.25 109 ASP A O 1
ATOM 897 N N . ILE A 1 110 ? 11.939 -6.418 -26.926 1.00 97.56 110 ILE A N 1
ATOM 898 C CA . ILE A 1 110 ? 12.933 -6.096 -25.894 1.00 97.56 110 ILE A CA 1
ATOM 899 C C . ILE A 1 110 ? 12.250 -5.737 -24.577 1.00 97.56 110 ILE A C 1
ATOM 901 O O . ILE A 1 110 ? 12.633 -6.261 -23.535 1.00 97.56 110 ILE A O 1
ATOM 905 N N . PHE A 1 111 ? 11.259 -4.846 -24.616 1.00 98.06 111 PHE A N 1
ATOM 906 C CA . PHE A 1 111 ? 10.572 -4.412 -23.404 1.00 98.06 111 PHE A CA 1
ATOM 907 C C . PHE A 1 111 ? 9.783 -5.555 -22.759 1.00 98.06 111 PHE A C 1
ATOM 909 O O . PHE A 1 111 ? 9.846 -5.711 -21.546 1.00 98.06 111 PHE A O 1
ATOM 916 N N . ASP A 1 112 ? 9.090 -6.372 -23.549 1.00 98.25 112 ASP A N 1
ATOM 917 C CA . ASP A 1 112 ? 8.316 -7.511 -23.056 1.00 98.25 112 ASP A CA 1
ATOM 918 C C . ASP A 1 112 ? 9.222 -8.538 -22.370 1.00 98.25 112 ASP A C 1
ATOM 920 O O . ASP A 1 112 ? 8.951 -8.931 -21.238 1.00 98.25 112 ASP A O 1
ATOM 924 N N . ASN A 1 113 ? 10.355 -8.894 -22.986 1.00 98.06 113 ASN A N 1
ATOM 925 C CA . ASN A 1 113 ? 11.314 -9.824 -22.383 1.00 98.06 113 ASN A CA 1
ATOM 926 C C . ASN A 1 113 ? 11.930 -9.269 -21.089 1.00 98.06 113 ASN A C 1
ATOM 928 O O . ASN A 1 113 ? 11.930 -9.956 -20.069 1.00 98.06 113 ASN A O 1
ATOM 932 N N . ASP A 1 114 ? 12.422 -8.027 -21.104 1.00 98.06 114 ASP A N 1
ATOM 933 C CA . ASP A 1 114 ? 13.102 -7.431 -19.948 1.00 98.06 114 ASP A CA 1
ATOM 934 C C . ASP A 1 114 ? 12.148 -7.208 -18.761 1.00 98.06 114 ASP A C 1
ATOM 936 O O . ASP A 1 114 ? 12.526 -7.419 -17.606 1.00 98.06 114 ASP A O 1
ATOM 940 N N . PHE A 1 115 ? 10.902 -6.798 -19.020 1.00 98.06 115 PHE A N 1
ATOM 941 C CA . PHE A 1 115 ? 9.901 -6.650 -17.962 1.00 98.06 115 PHE A CA 1
ATOM 942 C C . PHE A 1 115 ? 9.338 -7.993 -17.493 1.00 98.06 115 PHE A C 1
ATOM 944 O O . PHE A 1 115 ? 9.070 -8.129 -16.302 1.00 98.06 115 PHE A O 1
ATOM 951 N N . THR A 1 116 ? 9.213 -8.992 -18.371 1.00 98.31 116 THR A N 1
ATOM 952 C CA . THR A 1 116 ? 8.866 -10.361 -17.955 1.00 98.31 116 THR A CA 1
ATOM 953 C C . THR A 1 116 ? 9.927 -10.910 -17.002 1.00 98.31 116 THR A C 1
ATOM 955 O O . THR A 1 116 ? 9.586 -11.367 -15.916 1.00 98.31 116 THR A O 1
ATOM 958 N N . GLU A 1 117 ? 11.216 -10.762 -17.330 1.00 98.12 117 GLU A N 1
ATOM 959 C CA . GLU A 1 117 ? 12.315 -11.170 -16.444 1.00 98.12 117 GLU A CA 1
ATOM 960 C C . GLU A 1 117 ? 12.287 -10.415 -15.105 1.00 98.12 117 GLU A C 1
ATOM 962 O O . GLU A 1 117 ? 12.460 -11.021 -14.045 1.00 98.12 117 GLU A O 1
ATOM 967 N N . LEU A 1 118 ? 12.024 -9.101 -15.125 1.00 98.44 118 LEU A N 1
ATOM 968 C CA . LEU A 1 118 ? 11.868 -8.322 -13.897 1.00 98.44 118 LEU A CA 1
ATOM 969 C C . LEU A 1 118 ? 10.728 -8.867 -13.028 1.00 98.44 118 LEU A C 1
ATOM 971 O O . LEU A 1 118 ? 10.920 -9.052 -11.825 1.00 98.44 118 LEU A O 1
ATOM 975 N N . PHE A 1 119 ? 9.550 -9.087 -13.609 1.00 97.69 119 PHE A N 1
ATOM 976 C CA . PHE A 1 119 ? 8.359 -9.503 -12.869 1.00 97.69 119 PHE A CA 1
ATOM 977 C C . PHE A 1 119 ? 8.443 -10.945 -12.365 1.00 97.69 119 PHE A C 1
ATOM 979 O O . PHE A 1 119 ? 7.935 -11.222 -11.278 1.00 97.69 119 PHE A O 1
ATOM 986 N N . ASP A 1 120 ? 9.149 -11.819 -13.082 1.00 97.88 120 ASP A N 1
ATOM 987 C CA . ASP A 1 120 ? 9.458 -13.180 -12.636 1.00 97.88 120 ASP A CA 1
ATOM 988 C C . ASP A 1 120 ? 10.589 -13.221 -11.592 1.00 97.88 120 ASP A C 1
ATOM 990 O O . ASP A 1 120 ? 10.820 -14.251 -10.952 1.00 97.88 120 ASP A O 1
ATOM 994 N N . SER A 1 121 ? 11.303 -12.109 -11.377 1.00 97.88 121 SER A N 1
ATOM 995 C CA . SER A 1 121 ? 12.397 -12.069 -10.410 1.00 97.88 121 SER A CA 1
ATOM 996 C C . SER A 1 121 ? 11.893 -12.126 -8.963 1.00 97.88 121 SER A C 1
ATOM 998 O O . SER A 1 121 ? 11.061 -11.328 -8.518 1.00 97.88 121 SER A O 1
ATOM 1000 N N . GLU A 1 122 ? 12.485 -13.027 -8.174 1.00 97.62 122 GLU A N 1
ATOM 1001 C CA . GLU A 1 122 ? 12.198 -13.166 -6.739 1.00 97.62 122 GLU A CA 1
ATOM 1002 C C . GLU A 1 122 ? 12.407 -11.839 -5.997 1.00 97.62 122 GLU A C 1
ATOM 1004 O O . GLU A 1 122 ? 11.580 -11.433 -5.184 1.00 97.62 122 GLU A O 1
ATOM 1009 N N . LYS A 1 123 ? 13.466 -11.096 -6.345 1.00 97.19 123 LYS A N 1
ATOM 1010 C CA . LYS A 1 123 ? 13.777 -9.798 -5.734 1.00 97.19 123 LYS A CA 1
ATOM 1011 C C . LYS A 1 123 ? 12.651 -8.775 -5.938 1.00 97.19 123 LYS A C 1
ATOM 1013 O O . LYS A 1 123 ? 12.341 -8.020 -5.013 1.00 97.19 123 LYS A O 1
ATOM 1018 N N . PHE A 1 124 ? 12.074 -8.696 -7.139 1.00 98.06 124 PHE A N 1
ATOM 1019 C CA . PHE A 1 124 ? 10.960 -7.787 -7.411 1.00 98.06 124 PHE A CA 1
ATOM 1020 C C . PHE A 1 124 ? 9.699 -8.241 -6.676 1.00 98.06 124 PHE A C 1
ATOM 1022 O O . PHE A 1 124 ? 9.095 -7.441 -5.959 1.00 98.06 124 PHE A O 1
ATOM 1029 N N . GL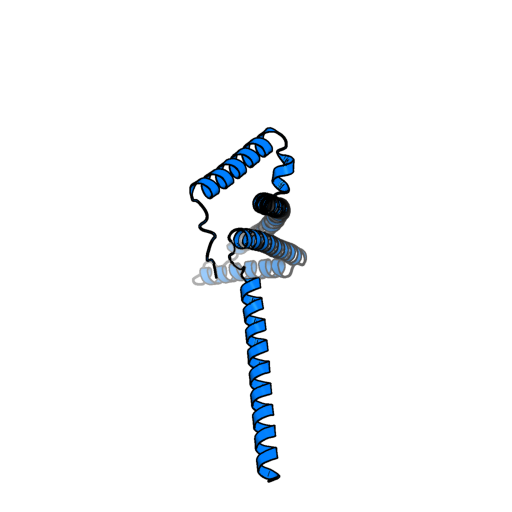Y A 1 125 ? 9.356 -9.529 -6.779 1.00 97.69 125 GLY A N 1
ATOM 1030 C CA . GLY A 1 125 ? 8.203 -10.111 -6.093 1.00 97.69 125 GLY A CA 1
ATOM 1031 C C . GLY A 1 125 ? 8.254 -9.915 -4.574 1.00 97.69 125 GLY A C 1
ATOM 1032 O O . GLY A 1 125 ? 7.268 -9.497 -3.968 1.00 97.69 125 GLY A O 1
ATOM 1033 N N . GLU A 1 126 ? 9.417 -10.120 -3.953 1.00 98.25 126 GLU A N 1
ATOM 1034 C CA . GLU A 1 126 ? 9.626 -9.866 -2.527 1.00 98.25 126 GLU A CA 1
ATOM 1035 C C . GLU A 1 126 ? 9.426 -8.397 -2.149 1.00 98.25 126 GLU A C 1
ATOM 1037 O O . GLU A 1 126 ? 8.783 -8.099 -1.138 1.00 98.25 126 GLU A O 1
ATOM 1042 N N . ASN A 1 127 ? 10.013 -7.473 -2.914 1.00 98.38 127 ASN A N 1
ATOM 1043 C CA . ASN A 1 127 ? 9.899 -6.046 -2.635 1.00 98.38 127 ASN A CA 1
ATOM 1044 C C . ASN A 1 127 ? 8.447 -5.574 -2.786 1.00 98.38 127 ASN A C 1
ATOM 1046 O O . ASN A 1 127 ? 7.931 -4.883 -1.910 1.00 98.38 127 ASN A O 1
ATOM 1050 N N . TYR A 1 128 ? 7.771 -6.008 -3.851 1.00 97.88 128 TYR A N 1
ATOM 1051 C CA . TYR A 1 128 ? 6.363 -5.706 -4.087 1.00 97.88 128 TYR A CA 1
ATOM 1052 C C . TYR A 1 128 ? 5.458 -6.303 -3.000 1.00 97.88 128 TYR A C 1
ATOM 1054 O O . TYR A 1 128 ? 4.593 -5.611 -2.466 1.00 97.88 128 TYR A O 1
ATOM 1062 N N . GLY A 1 129 ? 5.699 -7.551 -2.586 1.00 97.94 129 GLY A N 1
ATOM 1063 C CA . GLY A 1 129 ? 4.969 -8.176 -1.482 1.00 97.94 129 GLY A CA 1
ATOM 1064 C C . GLY A 1 129 ? 5.131 -7.412 -0.164 1.00 97.94 129 GLY A C 1
ATOM 1065 O O . GLY A 1 129 ? 4.148 -7.162 0.536 1.00 97.94 129 GLY A O 1
ATOM 1066 N N . LYS A 1 130 ? 6.356 -6.970 0.153 1.00 98.19 130 LYS A N 1
ATOM 1067 C CA . LYS A 1 130 ? 6.641 -6.129 1.329 1.00 98.19 130 LYS A CA 1
ATOM 1068 C C . LYS A 1 130 ? 5.960 -4.760 1.227 1.00 98.19 130 LYS A C 1
ATOM 1070 O O . LYS A 1 130 ? 5.384 -4.306 2.214 1.00 98.19 130 LYS A O 1
ATOM 1075 N N . LEU A 1 131 ? 5.965 -4.135 0.048 1.00 98.00 131 LEU A N 1
ATOM 1076 C CA . LEU A 1 131 ? 5.275 -2.869 -0.215 1.00 98.00 131 LEU A CA 1
ATOM 1077 C C . LEU A 1 131 ? 3.769 -2.978 0.063 1.00 98.00 131 LEU A C 1
ATOM 1079 O O . LEU A 1 131 ? 3.242 -2.216 0.873 1.00 98.00 131 LEU A O 1
ATOM 1083 N N . VAL A 1 132 ? 3.101 -3.959 -0.549 1.00 97.62 132 VAL A N 1
ATOM 1084 C CA . VAL A 1 132 ? 1.659 -4.193 -0.368 1.00 97.62 132 VAL A CA 1
ATOM 1085 C C . VAL A 1 132 ? 1.341 -4.525 1.089 1.00 97.62 132 VAL A C 1
ATOM 1087 O O . VAL A 1 132 ? 0.372 -4.015 1.647 1.00 97.62 132 VAL A O 1
ATOM 1090 N N . SER A 1 133 ? 2.179 -5.326 1.755 1.00 97.94 133 SER A N 1
ATOM 1091 C CA . SER A 1 133 ? 2.006 -5.615 3.182 1.00 97.94 133 SER A CA 1
ATOM 1092 C C . SER A 1 133 ? 2.015 -4.338 4.027 1.00 97.94 133 SER A C 1
ATOM 1094 O O . SER A 1 133 ? 1.162 -4.177 4.899 1.00 97.94 133 SER A O 1
ATOM 1096 N N . LYS A 1 134 ? 2.939 -3.405 3.759 1.00 97.44 134 LYS A N 1
ATOM 1097 C CA . LYS A 1 134 ? 3.015 -2.130 4.490 1.00 97.44 134 LYS A CA 1
ATOM 1098 C C . LYS A 1 134 ? 1.852 -1.194 4.172 1.00 97.44 134 LYS A C 1
ATOM 1100 O O . LYS A 1 134 ? 1.366 -0.511 5.068 1.00 97.44 134 LYS A O 1
ATOM 1105 N N . GLU A 1 135 ? 1.354 -1.198 2.940 1.00 94.94 135 GLU A N 1
ATOM 1106 C CA . GLU A 1 135 ? 0.135 -0.469 2.565 1.00 94.94 135 GLU A CA 1
ATOM 1107 C C . GLU A 1 135 ? -1.097 -0.966 3.345 1.00 94.94 135 GLU A C 1
ATOM 1109 O O . GLU A 1 135 ? -1.891 -0.170 3.862 1.00 94.94 135 GLU A O 1
ATOM 1114 N N . LEU A 1 136 ? -1.235 -2.288 3.489 1.00 97.06 136 LEU A N 1
ATOM 1115 C CA . LEU A 1 136 ? -2.312 -2.901 4.268 1.00 97.06 136 LEU A CA 1
ATOM 1116 C C . LEU A 1 136 ? -2.195 -2.576 5.764 1.00 97.06 136 LEU A C 1
ATOM 1118 O O . LEU A 1 136 ? -3.206 -2.283 6.407 1.00 97.06 136 LEU A O 1
ATOM 1122 N N . GLU A 1 137 ? -0.980 -2.588 6.318 1.00 96.62 137 GLU A N 1
ATOM 1123 C CA . GLU A 1 137 ? -0.720 -2.167 7.701 1.00 96.62 137 GLU A CA 1
ATOM 1124 C C . GLU A 1 137 ? -1.110 -0.698 7.928 1.00 96.62 137 GLU A C 1
ATOM 1126 O O . GLU A 1 137 ? -1.870 -0.402 8.851 1.00 96.62 137 GLU A O 1
ATOM 1131 N N . LEU A 1 138 ? -0.689 0.215 7.045 1.00 96.06 138 LEU A N 1
ATOM 1132 C CA . LEU A 1 138 ? -1.071 1.632 7.100 1.00 96.06 138 LEU A CA 1
ATOM 1133 C C . LEU A 1 138 ? -2.594 1.818 7.058 1.00 96.06 138 LEU A C 1
ATOM 1135 O O . LEU A 1 138 ? -3.157 2.563 7.864 1.00 96.06 138 LEU A O 1
ATOM 1139 N N . THR A 1 139 ? -3.273 1.096 6.165 1.00 94.75 139 THR A N 1
ATOM 1140 C CA . THR A 1 139 ? -4.739 1.120 6.055 1.00 94.75 139 THR A CA 1
ATOM 1141 C C . THR A 1 139 ? -5.403 0.643 7.347 1.00 94.75 139 THR A C 1
ATOM 1143 O O . THR A 1 139 ? -6.370 1.246 7.816 1.00 94.75 139 THR A O 1
ATOM 1146 N N . LYS A 1 140 ? -4.869 -0.414 7.968 1.00 95.50 140 LYS A N 1
ATOM 1147 C CA . LYS A 1 140 ? -5.367 -0.935 9.245 1.00 95.50 140 LYS A CA 1
ATOM 1148 C C . LYS A 1 140 ? -5.234 0.094 10.369 1.00 95.50 140 LYS A C 1
ATOM 1150 O O . LYS A 1 140 ? -6.201 0.307 11.098 1.00 95.50 140 LYS A O 1
ATOM 1155 N N . HIS A 1 141 ? -4.083 0.753 10.492 1.00 94.31 141 HIS A N 1
ATOM 1156 C CA . HIS A 1 141 ? -3.882 1.802 11.495 1.00 94.31 141 HIS A CA 1
ATOM 1157 C C . HIS A 1 141 ? -4.844 2.980 11.293 1.00 94.31 141 HIS A C 1
ATOM 1159 O O . HIS A 1 141 ? -5.424 3.497 12.251 1.00 94.31 141 HIS A O 1
ATOM 1165 N N . TRP A 1 142 ? -5.092 3.364 10.039 1.00 91.69 142 TRP A N 1
ATOM 1166 C CA . TRP A 1 142 ? -6.063 4.410 9.728 1.00 91.69 142 TRP A CA 1
ATOM 1167 C C . TRP A 1 142 ? -7.499 4.021 10.108 1.00 91.69 142 TRP A C 1
ATOM 1169 O O . TRP A 1 142 ? -8.219 4.820 10.713 1.00 91.69 142 TRP A O 1
ATOM 1179 N N . ASN A 1 143 ? -7.899 2.777 9.835 1.00 92.00 143 ASN A N 1
ATOM 1180 C CA . ASN A 1 143 ? -9.201 2.253 10.256 1.00 92.00 143 ASN A CA 1
ATOM 1181 C C . ASN A 1 143 ? -9.338 2.248 11.785 1.00 92.00 143 ASN A C 1
ATOM 1183 O O . ASN A 1 143 ? -10.363 2.679 12.309 1.00 92.00 143 ASN A O 1
ATOM 1187 N N . ASN A 1 144 ? -8.291 1.859 12.519 1.00 93.00 144 ASN A N 1
ATOM 1188 C CA . ASN A 1 144 ? -8.295 1.910 13.982 1.00 93.00 144 ASN A CA 1
ATOM 1189 C C . ASN A 1 144 ? -8.496 3.338 14.511 1.00 93.00 144 ASN A C 1
ATOM 1191 O O . ASN A 1 144 ? -9.298 3.545 15.424 1.00 93.00 144 ASN A O 1
ATOM 1195 N N . ILE A 1 145 ? -7.813 4.334 13.931 1.00 89.12 145 ILE A N 1
ATOM 1196 C CA . ILE A 1 145 ? -8.015 5.749 14.284 1.00 89.12 145 ILE A CA 1
ATOM 1197 C C . ILE A 1 145 ? -9.461 6.167 14.009 1.00 89.12 145 ILE A C 1
ATOM 1199 O O . ILE A 1 145 ? -10.096 6.767 14.878 1.00 89.12 145 ILE A O 1
ATOM 1203 N N . SER A 1 146 ? -9.999 5.824 12.834 1.00 88.19 146 SER A N 1
ATOM 1204 C CA . SER A 1 146 ? -11.386 6.131 12.469 1.00 88.19 146 SER A CA 1
ATOM 1205 C C . SER A 1 146 ? -12.378 5.543 13.477 1.00 88.19 146 SER A C 1
ATOM 1207 O O . SER A 1 146 ? -13.255 6.257 13.963 1.00 88.19 146 SER A O 1
ATOM 1209 N N . ASN A 1 147 ? -12.173 4.292 13.892 1.00 88.94 147 ASN A N 1
ATOM 1210 C CA . ASN A 1 147 ? -13.014 3.615 14.877 1.00 88.94 147 ASN A CA 1
ATOM 1211 C C . ASN A 1 147 ? -12.975 4.301 16.245 1.00 88.94 147 ASN A C 1
ATOM 1213 O O . ASN A 1 147 ? -14.021 4.519 16.854 1.00 88.94 147 ASN A O 1
ATOM 1217 N N . VAL A 1 148 ? -11.790 4.712 16.713 1.00 87.00 148 VAL A N 1
ATOM 1218 C CA . VAL A 1 148 ? -11.662 5.468 17.970 1.00 87.00 148 VAL A CA 1
ATOM 1219 C C . VAL A 1 148 ? -12.388 6.814 17.883 1.00 87.00 148 VAL A C 1
ATOM 1221 O O . VAL A 1 148 ? -13.030 7.226 18.852 1.00 87.00 148 VAL A O 1
ATOM 1224 N N . ILE A 1 149 ? -12.322 7.495 16.735 1.00 82.75 149 ILE A N 1
ATOM 1225 C CA . ILE A 1 149 ? -13.030 8.762 16.516 1.00 82.75 149 ILE A CA 1
ATOM 1226 C C . ILE A 1 149 ? -14.546 8.539 16.520 1.00 82.75 149 ILE A C 1
ATOM 1228 O O . ILE A 1 149 ? -15.244 9.250 17.240 1.00 82.75 149 ILE A O 1
ATOM 1232 N N . LEU A 1 150 ? -15.058 7.545 15.791 1.00 80.62 150 LEU A N 1
ATOM 1233 C CA . LEU A 1 150 ? -16.491 7.230 15.739 1.00 80.62 150 LEU A CA 1
ATOM 1234 C C . LEU A 1 150 ? -17.044 6.898 17.131 1.00 80.62 150 LEU A C 1
ATOM 1236 O O . LEU A 1 150 ? -18.009 7.523 17.576 1.00 80.62 150 LEU A O 1
ATOM 1240 N N . GLN A 1 151 ? -16.352 6.039 17.882 1.00 82.56 151 GLN A N 1
ATOM 1241 C CA . GLN A 1 151 ? -16.719 5.712 19.262 1.00 82.56 151 GLN A CA 1
ATOM 1242 C C . GLN A 1 151 ? -16.704 6.946 20.177 1.00 82.56 151 GLN A C 1
ATOM 1244 O O . GLN A 1 151 ? -17.535 7.060 21.076 1.00 82.56 151 GLN A O 1
ATOM 1249 N N . SER A 1 152 ? -15.801 7.907 19.945 1.00 77.62 152 SER A N 1
ATOM 1250 C CA . SER A 1 152 ? -15.735 9.137 20.749 1.00 77.62 152 SER A CA 1
ATOM 1251 C C . SER A 1 152 ? -16.952 10.052 20.581 1.00 77.62 152 SER A C 1
ATOM 1253 O O . SER A 1 152 ? -17.282 10.795 21.505 1.00 77.62 152 SER A O 1
ATOM 1255 N N . VAL A 1 153 ? -17.642 9.971 19.438 1.00 79.69 153 VAL A N 1
ATOM 1256 C CA . VAL A 1 153 ? -18.872 10.724 19.145 1.00 79.69 153 VAL A CA 1
ATOM 1257 C C . VAL A 1 153 ? -20.132 9.855 19.253 1.00 79.69 153 VAL A C 1
ATOM 1259 O O . VAL A 1 153 ? -21.195 10.255 18.785 1.00 79.69 153 VAL A O 1
ATOM 1262 N N . ASN A 1 154 ? -20.027 8.681 19.893 1.00 77.25 154 ASN A N 1
ATOM 1263 C CA . ASN A 1 154 ? -21.093 7.678 20.016 1.00 77.25 154 ASN A CA 1
ATOM 1264 C C . ASN A 1 154 ? -21.690 7.240 18.664 1.00 77.25 154 ASN A C 1
ATOM 1266 O O . ASN A 1 154 ? -22.873 6.907 18.584 1.00 77.25 154 ASN A O 1
ATOM 1270 N N . LEU A 1 155 ? -20.885 7.251 17.600 1.00 78.25 155 LEU A N 1
ATOM 1271 C CA . LEU A 1 155 ? -21.256 6.690 16.307 1.00 78.25 155 LEU A CA 1
ATOM 1272 C C . LEU A 1 155 ? -20.673 5.277 16.175 1.00 78.25 155 LEU A C 1
ATOM 1274 O O . LEU A 1 155 ? -19.524 5.062 16.564 1.00 78.25 155 LEU A O 1
ATOM 1278 N N . PRO A 1 156 ? -21.442 4.318 15.633 1.00 79.31 156 PRO A N 1
ATOM 1279 C CA . PRO A 1 156 ? -20.953 2.962 15.443 1.00 79.31 156 PRO A CA 1
ATOM 1280 C C . PRO A 1 156 ? -19.898 2.907 14.335 1.00 79.31 156 PRO A C 1
ATOM 1282 O O . PRO A 1 156 ? -19.988 3.632 13.337 1.00 79.31 156 PRO A O 1
ATOM 1285 N N . SER A 1 157 ? -18.915 2.025 14.495 1.00 87.12 157 SER A N 1
ATOM 1286 C CA . SER A 1 157 ? -17.935 1.743 13.447 1.00 87.12 157 SER A CA 1
ATOM 1287 C C . SER A 1 157 ? -18.515 0.879 12.326 1.00 87.12 157 SER A C 1
ATOM 1289 O O . SER A 1 157 ? -19.570 0.256 12.467 1.00 87.12 157 SER A O 1
ATOM 1291 N N . LYS A 1 158 ? -17.808 0.806 11.191 1.00 84.50 158 LYS A N 1
ATOM 1292 C CA . LYS A 1 158 ? -18.198 -0.088 10.093 1.00 84.50 158 LYS A CA 1
ATOM 1293 C C . LYS A 1 158 ? -18.207 -1.551 10.545 1.00 84.50 158 LYS A C 1
ATOM 1295 O O . LYS A 1 158 ? -19.143 -2.270 10.211 1.00 84.50 158 LYS A O 1
ATOM 1300 N N . GLU A 1 159 ? -17.206 -1.983 11.313 1.00 83.94 159 GLU A N 1
ATOM 1301 C CA . GLU A 1 159 ? -17.155 -3.352 11.835 1.00 83.94 159 GLU A CA 1
ATOM 1302 C C . GLU A 1 159 ? -18.317 -3.647 12.787 1.00 83.94 159 GLU A C 1
ATOM 1304 O O . GLU A 1 159 ? -18.925 -4.708 12.677 1.00 83.94 159 GLU A O 1
ATOM 1309 N N . GLU A 1 160 ? -18.661 -2.704 13.669 1.00 83.94 160 GLU A N 1
ATOM 1310 C CA . GLU A 1 160 ? -19.794 -2.843 14.592 1.00 83.94 160 GLU A CA 1
ATOM 1311 C C . GLU A 1 160 ? -21.124 -2.948 13.821 1.00 83.94 160 GLU A C 1
ATOM 1313 O O . GLU A 1 160 ? -21.961 -3.795 14.134 1.00 83.94 160 GLU A O 1
ATOM 1318 N N . ILE A 1 161 ? -21.312 -2.152 12.759 1.00 87.50 161 ILE A N 1
ATOM 1319 C CA . ILE A 1 161 ? -22.488 -2.252 11.874 1.00 87.50 161 ILE A CA 1
ATOM 1320 C C . ILE A 1 161 ? -22.528 -3.612 11.162 1.00 87.50 161 ILE A C 1
ATOM 1322 O O . ILE A 1 161 ? -23.584 -4.249 11.106 1.00 87.50 161 ILE A O 1
ATOM 1326 N N . ASP A 1 162 ? -21.397 -4.068 10.621 1.00 89.31 162 ASP A N 1
ATOM 1327 C CA . ASP A 1 162 ? -21.299 -5.349 9.917 1.00 89.31 162 ASP A CA 1
ATOM 1328 C C . ASP A 1 162 ? -21.570 -6.537 10.854 1.00 89.31 162 ASP A C 1
ATOM 1330 O O . ASP A 1 162 ? -22.197 -7.523 10.452 1.00 89.31 162 ASP A O 1
ATOM 1334 N N . GLU A 1 163 ? -21.123 -6.461 12.108 1.00 90.75 163 GLU A N 1
ATOM 1335 C CA . GLU A 1 163 ? -21.394 -7.464 13.137 1.00 90.75 163 GLU A CA 1
ATOM 1336 C C . GLU A 1 163 ? -22.885 -7.517 13.481 1.00 90.75 163 GLU A C 1
ATOM 1338 O O . GLU A 1 163 ? -23.498 -8.584 13.373 1.00 90.75 163 GLU A O 1
ATOM 1343 N N . VAL A 1 164 ? -23.506 -6.364 13.755 1.00 91.25 164 VAL A N 1
ATOM 1344 C CA . VAL A 1 164 ? -24.958 -6.266 13.984 1.00 91.25 164 VAL A CA 1
ATOM 1345 C C . VAL A 1 164 ? -25.739 -6.822 12.789 1.00 91.25 164 VAL A C 1
ATOM 1347 O O . VAL A 1 164 ? -26.720 -7.550 12.965 1.00 91.25 164 VAL A O 1
ATOM 1350 N N . TYR A 1 165 ? -25.299 -6.545 11.559 1.00 90.31 165 TYR A N 1
ATOM 1351 C CA . TYR A 1 165 ? -25.933 -7.080 10.355 1.00 90.31 165 TYR A CA 1
ATOM 1352 C C . TYR A 1 165 ? -25.839 -8.613 10.278 1.00 90.31 165 TYR A C 1
ATOM 1354 O O . TYR A 1 165 ? -26.837 -9.287 9.992 1.00 90.31 165 TYR A O 1
ATOM 1362 N N . LYS A 1 166 ? -24.664 -9.188 10.567 1.00 94.31 166 LYS A N 1
ATOM 1363 C CA . LYS A 1 166 ? -24.456 -10.647 10.602 1.00 94.31 166 LYS A CA 1
ATOM 1364 C C . LYS A 1 166 ? -25.307 -11.315 11.679 1.00 94.31 166 LYS A C 1
ATOM 1366 O O . LYS A 1 166 ? -25.934 -12.344 11.407 1.00 94.31 166 LYS A O 1
ATOM 1371 N N . GLU A 1 167 ? -25.371 -10.735 12.874 1.00 93.62 167 GLU A N 1
ATOM 1372 C CA . GLU A 1 167 ? -26.210 -11.240 13.960 1.00 93.62 167 GLU A CA 1
ATOM 1373 C C . GLU A 1 167 ? -27.692 -11.180 13.601 1.00 93.62 167 GLU A C 1
ATOM 1375 O O . GLU A 1 167 ? -28.403 -12.179 13.737 1.00 93.62 167 GLU A O 1
ATOM 1380 N N . MET A 1 168 ? -28.153 -10.058 13.049 1.00 93.88 168 MET A N 1
ATOM 1381 C CA . MET A 1 168 ? -29.533 -9.898 12.597 1.00 93.88 168 MET A CA 1
ATOM 1382 C C . MET A 1 168 ? -29.893 -10.920 11.511 1.00 93.88 168 MET A C 1
ATOM 1384 O O . MET A 1 168 ? -30.969 -11.524 11.548 1.00 93.88 168 MET A O 1
ATOM 1388 N N . HIS A 1 169 ? -28.981 -11.185 10.572 1.00 95.00 169 HIS A N 1
ATOM 1389 C CA . HIS A 1 169 ? -29.173 -12.222 9.562 1.00 95.00 169 HIS A CA 1
ATOM 1390 C C . HIS A 1 169 ? -29.248 -13.632 10.180 1.00 95.00 169 HIS A C 1
ATOM 1392 O O . HIS A 1 169 ? -30.123 -14.430 9.824 1.00 95.00 169 HIS A O 1
ATOM 1398 N N . SER A 1 170 ? -28.376 -13.936 11.146 1.00 95.50 170 SER A N 1
ATOM 1399 C CA . SER A 1 170 ? -28.376 -15.204 11.890 1.00 95.50 170 SER A CA 1
ATOM 1400 C C . SER A 1 170 ? -29.672 -15.410 12.684 1.00 95.50 170 SER A C 1
ATOM 1402 O O . SER A 1 170 ? -30.283 -16.485 12.629 1.00 95.50 170 SER A O 1
ATOM 1404 N N . LEU A 1 171 ? -30.149 -14.362 13.361 1.00 96.19 171 LEU A N 1
ATOM 1405 C CA . LEU A 1 171 ? -31.415 -14.359 14.091 1.00 96.19 171 LEU A CA 1
ATOM 1406 C C . LEU A 1 171 ? -32.599 -14.583 13.155 1.00 96.19 171 LEU A C 1
ATOM 1408 O O . LEU A 1 171 ? -33.412 -15.467 13.421 1.00 96.19 171 LEU A O 1
ATOM 1412 N N . LYS A 1 172 ? -32.656 -13.876 12.019 1.00 94.88 172 LYS A N 1
ATOM 1413 C CA . LYS A 1 172 ? -33.694 -14.084 10.999 1.00 94.88 172 LYS A CA 1
ATOM 1414 C C . LYS A 1 172 ? -33.746 -15.548 10.561 1.00 94.88 172 LYS A C 1
ATOM 1416 O O . LYS A 1 172 ? -34.815 -16.149 10.545 1.00 94.88 172 LYS A O 1
ATOM 1421 N N . LYS A 1 173 ? -32.589 -16.161 10.294 1.00 95.94 173 LYS A N 1
ATOM 1422 C CA . LYS A 1 173 ? -32.496 -17.579 9.912 1.00 95.94 173 LYS A CA 1
ATOM 1423 C C . LYS A 1 173 ? -32.992 -18.522 11.014 1.00 95.94 173 LYS A C 1
ATOM 1425 O O . LYS A 1 173 ? -33.659 -19.511 10.709 1.00 95.94 173 LYS A O 1
ATOM 1430 N N . ARG A 1 174 ? -32.674 -18.243 12.284 1.00 95.56 174 ARG A N 1
ATOM 1431 C CA . ARG A 1 174 ? -33.171 -19.014 13.439 1.00 95.56 174 ARG A CA 1
ATOM 1432 C C . ARG A 1 174 ? -34.686 -18.899 13.587 1.00 95.56 174 ARG A C 1
ATOM 1434 O O . ARG A 1 174 ? -35.339 -19.928 13.733 1.00 95.56 174 ARG A O 1
ATOM 1441 N N . ILE A 1 175 ? -35.232 -17.689 13.485 1.00 95.75 175 ILE A N 1
ATOM 1442 C CA . ILE A 1 175 ? -36.678 -17.440 13.546 1.00 95.75 175 ILE A CA 1
ATOM 1443 C C . ILE A 1 175 ? -37.392 -18.215 12.437 1.00 95.75 175 ILE A C 1
ATOM 1445 O O . ILE A 1 175 ? -38.295 -18.989 12.732 1.00 95.75 175 ILE A O 1
ATOM 1449 N N . THR A 1 176 ? -36.925 -18.122 11.188 1.00 94.81 176 THR A N 1
ATOM 1450 C CA . THR A 1 176 ? -37.534 -18.856 10.068 1.00 94.81 176 THR A CA 1
ATOM 1451 C C . THR A 1 176 ? -37.523 -20.372 10.289 1.00 94.81 176 THR A C 1
ATOM 1453 O O . THR A 1 176 ? -38.507 -21.047 9.996 1.00 94.81 176 THR A O 1
ATOM 1456 N N . LYS A 1 177 ? -36.436 -20.936 10.836 1.00 95.94 177 LYS A N 1
ATOM 1457 C CA . LYS A 1 177 ? -36.389 -22.368 11.179 1.00 95.94 177 LYS A CA 1
ATOM 1458 C C . LYS A 1 177 ? -37.427 -22.737 12.241 1.00 95.94 177 LYS A C 1
ATOM 1460 O O . LYS A 1 177 ? -38.157 -23.707 12.054 1.00 95.94 177 LYS A O 1
ATOM 1465 N N . LEU A 1 178 ? -37.514 -21.952 13.315 1.00 95.88 178 LEU A N 1
ATOM 1466 C CA . LEU A 1 178 ? -38.473 -22.177 14.399 1.00 95.88 178 LEU A CA 1
ATOM 1467 C C . LEU A 1 178 ? -39.923 -22.065 13.911 1.00 95.88 178 LEU A C 1
ATOM 1469 O O . LEU A 1 178 ? -40.753 -22.895 14.271 1.00 95.88 178 LEU A O 1
ATOM 1473 N N . GLU A 1 179 ? -40.232 -21.096 13.048 1.00 92.88 179 GLU A N 1
ATOM 1474 C CA . GLU A 1 179 ? -41.559 -20.947 12.437 1.00 92.88 179 GLU A CA 1
ATOM 1475 C C . GLU A 1 179 ? -41.952 -22.173 11.601 1.00 92.88 179 GLU A C 1
ATOM 1477 O O . GLU A 1 179 ? -43.094 -22.636 11.673 1.00 92.88 179 GLU A O 1
ATOM 1482 N N . ILE A 1 180 ? -41.008 -22.734 10.837 1.00 93.88 180 ILE A N 1
ATOM 1483 C CA . ILE A 1 180 ? -41.226 -23.954 10.047 1.00 93.88 180 ILE A CA 1
ATOM 1484 C C . ILE A 1 180 ? -41.471 -25.160 10.960 1.00 93.88 180 ILE A C 1
ATOM 1486 O O . ILE A 1 180 ? -42.409 -25.924 10.727 1.00 93.88 180 ILE A O 1
ATOM 1490 N N . GLU A 1 181 ? -40.657 -25.349 12.000 1.00 93.38 181 GLU A N 1
ATOM 1491 C CA . GLU A 1 181 ? -40.833 -26.446 12.962 1.00 93.38 181 GLU A CA 1
ATOM 1492 C C . GLU A 1 181 ? -42.169 -26.348 13.705 1.00 93.38 181 GLU A C 1
ATOM 1494 O O . GLU A 1 181 ? -42.856 -27.354 13.893 1.00 93.38 181 GLU A O 1
ATOM 1499 N N . LEU A 1 182 ? -42.573 -25.132 14.076 1.00 92.81 182 LEU A N 1
ATOM 1500 C CA . LEU A 1 182 ? -43.837 -24.873 14.754 1.00 92.81 182 LEU A CA 1
A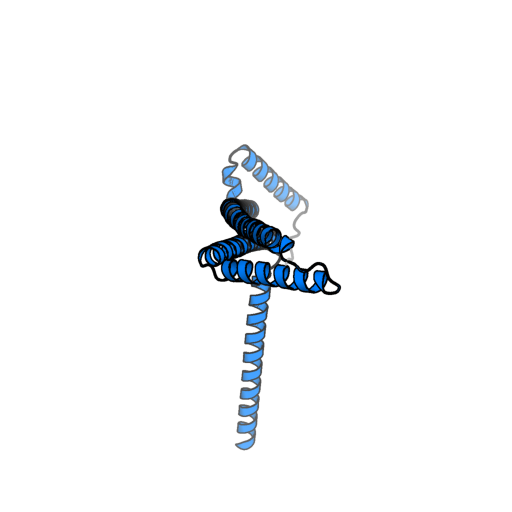TOM 1501 C C . LEU A 1 182 ? -45.032 -25.171 13.838 1.00 92.81 182 LEU A C 1
ATOM 1503 O O . LEU A 1 182 ? -45.997 -25.788 14.294 1.00 92.81 182 LEU A O 1
ATOM 1507 N N . LYS A 1 183 ? -44.959 -24.817 12.546 1.00 91.00 183 LYS A N 1
ATOM 1508 C CA . LYS A 1 183 ? -45.965 -25.224 11.547 1.00 91.00 183 LYS A CA 1
ATOM 1509 C C . LYS A 1 183 ? -46.058 -26.744 11.419 1.00 91.00 183 LYS A C 1
ATOM 1511 O O . LYS A 1 183 ? -47.151 -27.283 11.554 1.00 91.00 183 LYS A O 1
ATOM 1516 N N . LYS A 1 184 ? -44.926 -27.442 11.273 1.00 89.19 184 LYS A N 1
ATOM 1517 C CA . LYS A 1 184 ? -44.898 -28.914 11.190 1.00 89.19 184 LYS A CA 1
ATOM 1518 C C . LYS A 1 184 ? -45.507 -29.577 12.427 1.00 89.19 184 LYS A C 1
ATOM 1520 O O . LYS A 1 184 ? -46.315 -30.487 12.295 1.00 89.19 184 LYS A O 1
ATOM 1525 N N . LYS A 1 185 ? -45.172 -29.106 13.634 1.00 85.12 185 LYS A N 1
ATOM 1526 C CA . LYS A 1 185 ? -45.763 -29.626 14.881 1.00 85.12 185 LYS A CA 1
ATOM 1527 C C . LYS A 1 185 ? -47.271 -29.397 14.965 1.00 85.12 185 LYS A C 1
ATOM 1529 O O . LYS A 1 185 ? -47.975 -30.266 15.473 1.00 85.12 185 LYS A O 1
ATOM 1534 N N . LYS A 1 186 ? -47.765 -28.248 14.493 1.00 80.81 186 LYS A N 1
ATOM 1535 C CA . LYS A 1 186 ? -49.208 -27.979 14.424 1.00 80.81 186 LYS A CA 1
ATOM 1536 C C . LYS A 1 186 ? -49.900 -28.936 13.454 1.00 80.81 186 LYS A C 1
ATOM 1538 O O . LYS A 1 186 ? -50.876 -29.552 13.848 1.00 80.81 186 LYS A O 1
ATOM 1543 N N . GLU A 1 187 ? -49.351 -29.128 12.257 1.00 75.69 187 GLU A N 1
ATOM 1544 C CA . GLU A 1 187 ? -49.902 -30.048 11.249 1.00 75.69 187 GLU A CA 1
ATOM 1545 C C . GLU A 1 187 ? -49.916 -31.517 11.700 1.00 75.69 187 GLU A C 1
ATOM 1547 O O . GLU A 1 187 ? -50.816 -32.257 11.315 1.00 75.69 187 GLU A O 1
ATOM 1552 N N . ILE A 1 188 ? -48.944 -31.946 12.512 1.00 74.62 188 ILE A N 1
ATOM 1553 C CA . ILE A 1 188 ? -48.926 -33.295 13.103 1.00 74.62 188 ILE A CA 1
ATOM 1554 C C . ILE A 1 188 ? -50.035 -33.432 14.154 1.00 74.62 188 ILE A C 1
ATOM 1556 O O . ILE A 1 188 ? -50.795 -34.391 14.102 1.00 74.62 188 ILE A O 1
ATOM 1560 N N . LYS A 1 189 ? -50.199 -32.441 15.044 1.00 67.94 189 LYS A N 1
ATOM 1561 C CA . LYS A 1 189 ? -51.276 -32.447 16.049 1.00 67.94 189 LYS A CA 1
ATOM 1562 C C . LYS A 1 189 ? -52.676 -32.489 15.433 1.00 67.94 189 LYS A C 1
ATOM 1564 O O . LYS A 1 189 ? -53.533 -33.176 15.959 1.00 67.94 189 LYS A O 1
ATOM 1569 N N . THR A 1 190 ? -52.906 -31.795 14.318 1.00 62.22 190 THR A N 1
ATOM 1570 C CA . THR A 1 190 ? -54.215 -31.787 13.633 1.00 62.22 190 THR A CA 1
ATOM 1571 C C . THR A 1 190 ? -54.508 -33.081 12.858 1.00 62.22 190 THR A C 1
ATOM 1573 O O . THR A 1 190 ? -55.601 -33.229 12.331 1.00 62.22 190 THR A O 1
ATOM 1576 N N . LYS A 1 191 ? -53.541 -34.000 12.732 1.00 58.25 191 LYS A N 1
ATOM 1577 C CA . LYS A 1 191 ? -53.730 -35.319 12.099 1.00 58.25 191 LYS A CA 1
ATOM 1578 C C . LYS A 1 191 ? -53.907 -36.458 13.108 1.00 58.25 191 LYS A C 1
ATOM 1580 O O . LYS A 1 191 ? -54.212 -37.571 12.693 1.00 58.25 191 LYS A O 1
ATOM 1585 N N . GLU A 1 192 ? -53.654 -36.195 14.388 1.00 55.09 192 GLU A N 1
ATOM 1586 C CA . GLU A 1 192 ? -53.814 -37.152 15.491 1.00 55.09 192 GLU A CA 1
ATOM 1587 C C . GLU A 1 192 ? -55.144 -36.963 16.256 1.00 55.09 192 GLU A C 1
ATOM 1589 O O . GLU A 1 192 ? -55.476 -37.800 17.094 1.00 55.09 192 GLU A O 1
ATOM 1594 N N . GLU A 1 193 ? -55.903 -35.903 15.946 1.00 45.56 193 GLU A N 1
ATOM 1595 C CA . GLU A 1 193 ? -57.312 -35.679 16.333 1.00 45.56 193 GLU A CA 1
ATOM 1596 C C . GLU A 1 193 ? -58.259 -36.097 15.199 1.00 45.56 193 GLU A C 1
ATOM 1598 O O . GLU A 1 193 ? -59.328 -36.670 15.513 1.00 45.56 193 GLU A O 1
#

Organism: NCBI:txid859192

Radius of gyration: 34.54 Å; chains: 1; bounding box: 79×65×94 Å